Protein AF-0000000070511948 (afdb_homodimer)

pLDDT: mean 89.46, std 12.2, range [49.59, 98.81]

Radius of gyration: 20.84 Å; Cα contacts (8 Å, |Δi|>4): 475; chains: 2; bounding box: 48×61×40 Å

Organism: Lasius niger (NCBI:txid67767)

Sequence (318 aa):
MVSLQTIASIVIKVLKLVLNLIILILYRTGYGGEFLGVGGTWNLNEDKNPDAEIVASGVFVGFFIYTSVVLISYCFGNTEHKKTLVEIIMNFVGTFMFIAVGGTALHYWHGYQPEQKFIYDAPERQIGLAVGSLCVLEGAAYLVDLILSFLHYAKDEFNMVSLQTIASIVIKVLKLVLNLIILILYRTGYGGEFLGVGGTWNLNEDKNPDAEIVASGVFVGFFIYTSVVLISYCFGNTEHKKTLVEIIMNFVGTFMFIAVGGTALHYWHGYQPEQKFIYDAPERQIGLAVGSLCVLEGAAYLVDLILSFLHYAKDEFN

Structure (mmCIF, N/CA/C/O backbone):
data_AF-0000000070511948-model_v1
#
loop_
_entity.id
_entity.type
_entity.pdbx_description
1 polymer 'Ryanodine receptor-like protein'
#
loop_
_atom_site.group_PDB
_atom_site.id
_atom_site.type_symbol
_atom_site.label_atom_id
_atom_site.label_alt_id
_atom_site.label_comp_id
_atom_site.label_asym_id
_atom_site.label_entity_id
_atom_site.label_seq_id
_atom_site.pdbx_PDB_ins_code
_atom_site.Cartn_x
_atom_site.Cartn_y
_atom_site.Cartn_z
_atom_site.occupancy
_atom_site.B_iso_or_equiv
_atom_site.auth_seq_id
_atom_site.auth_comp_id
_atom_site.auth_asym_id
_atom_site.auth_atom_id
_atom_site.pdbx_PDB_model_num
ATOM 1 N N . MET A 1 1 ? 14.562 -29.828 -2.492 1 52.56 1 MET A N 1
ATOM 2 C CA . MET A 1 1 ? 15.555 -28.859 -2.027 1 52.56 1 MET A CA 1
ATOM 3 C C . MET A 1 1 ? 15.195 -27.453 -2.471 1 52.56 1 MET A C 1
ATOM 5 O O . MET A 1 1 ? 14.625 -27.25 -3.547 1 52.56 1 MET A O 1
ATOM 9 N N . VAL A 1 2 ? 15.078 -26.469 -1.436 1 73.56 2 VAL A N 1
ATOM 10 C CA . VAL A 1 2 ? 14.797 -25.078 -1.792 1 73.56 2 VAL A CA 1
ATOM 11 C C . VAL A 1 2 ? 15.891 -24.562 -2.727 1 73.56 2 VAL A C 1
ATOM 13 O O . VAL A 1 2 ? 17.078 -24.703 -2.451 1 73.56 2 VAL A O 1
ATOM 16 N N . SER A 1 3 ? 15.531 -24.203 -3.953 1 83.62 3 SER A N 1
ATOM 17 C CA . SER A 1 3 ? 16.453 -23.719 -4.969 1 83.62 3 SER A CA 1
ATOM 18 C C . SER A 1 3 ? 17.172 -22.469 -4.504 1 83.62 3 SER A C 1
ATOM 20 O O . SER A 1 3 ? 16.703 -21.766 -3.6 1 83.62 3 SER A O 1
ATOM 22 N N . LEU A 1 4 ? 18.438 -22.328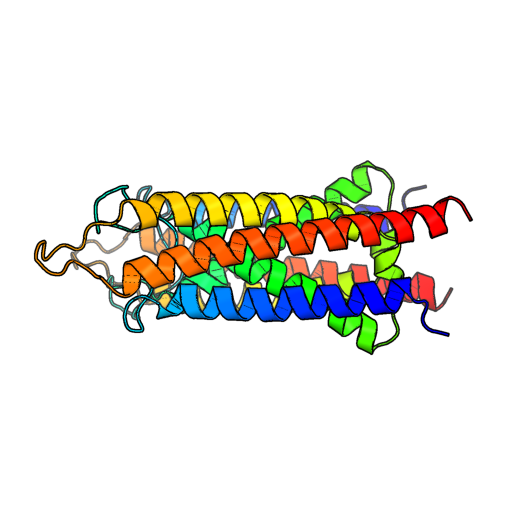 -4.941 1 86.62 4 LEU A N 1
ATOM 23 C CA . LEU A 1 4 ? 19.203 -21.125 -4.664 1 86.62 4 LEU A CA 1
ATOM 24 C C . LEU A 1 4 ? 18.406 -19.875 -5.004 1 86.62 4 LEU A C 1
ATOM 26 O O . LEU A 1 4 ? 18.484 -18.859 -4.297 1 86.62 4 LEU A O 1
ATOM 30 N N . GLN A 1 5 ? 17.688 -19.922 -6.047 1 86.81 5 GLN A N 1
ATOM 31 C CA . GLN A 1 5 ? 16.875 -18.781 -6.465 1 86.81 5 GLN A CA 1
ATOM 32 C C . GLN A 1 5 ? 15.797 -18.469 -5.434 1 86.81 5 GLN A C 1
ATOM 34 O O . GLN A 1 5 ? 15.5 -17.297 -5.172 1 86.81 5 GLN A O 1
ATOM 39 N N . THR A 1 6 ? 15.258 -19.516 -4.883 1 89.94 6 THR A N 1
ATOM 40 C CA . THR A 1 6 ? 14.242 -19.328 -3.857 1 89.94 6 THR A CA 1
ATOM 41 C C . THR A 1 6 ? 14.852 -18.719 -2.598 1 89.94 6 THR A C 1
ATOM 43 O O . THR A 1 6 ? 14.258 -17.812 -1.991 1 89.94 6 THR A O 1
ATOM 46 N N . ILE A 1 7 ? 15.977 -19.172 -2.213 1 92.38 7 ILE A N 1
ATOM 47 C CA . ILE A 1 7 ? 16.672 -18.609 -1.054 1 92.38 7 ILE A CA 1
ATOM 48 C C . ILE A 1 7 ? 17 -17.141 -1.303 1 92.38 7 ILE A C 1
ATOM 50 O O . ILE A 1 7 ? 16.781 -16.297 -0.432 1 92.38 7 ILE A O 1
ATOM 54 N N . ALA A 1 8 ? 17.547 -16.844 -2.467 1 94.06 8 ALA A N 1
ATOM 55 C CA . ALA A 1 8 ? 17.875 -15.477 -2.832 1 94.06 8 ALA A CA 1
ATOM 56 C C . ALA A 1 8 ? 16.641 -14.578 -2.773 1 94.06 8 ALA A C 1
ATOM 58 O O . ALA A 1 8 ? 16.719 -13.438 -2.32 1 94.06 8 ALA A O 1
ATOM 59 N N . SER A 1 9 ? 15.547 -15.086 -3.184 1 94.81 9 SER A N 1
ATOM 60 C CA . SER A 1 9 ? 14.297 -14.336 -3.162 1 94.81 9 SER A CA 1
ATOM 61 C C . SER A 1 9 ? 13.852 -14.039 -1.732 1 94.81 9 SER A C 1
ATOM 63 O O . SER A 1 9 ? 13.414 -12.93 -1.431 1 94.81 9 SER A O 1
ATOM 65 N N . ILE A 1 10 ? 13.969 -15 -0.912 1 95.62 10 ILE A N 1
ATOM 66 C CA . ILE A 1 10 ? 13.57 -14.805 0.48 1 95.62 10 ILE A CA 1
ATOM 67 C C . ILE A 1 10 ? 14.484 -13.781 1.141 1 95.62 10 ILE A C 1
ATOM 69 O O . ILE A 1 10 ? 14.016 -12.875 1.838 1 95.62 10 ILE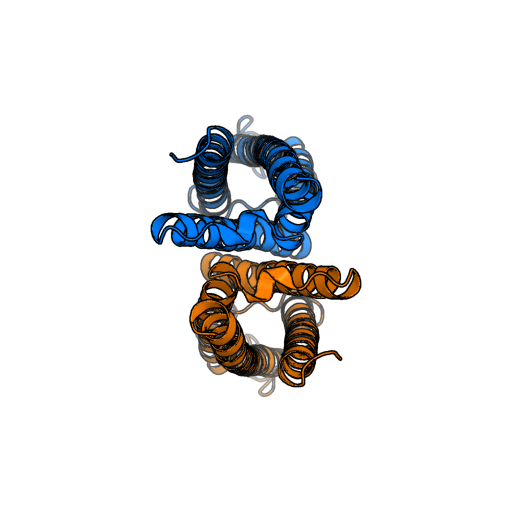 A O 1
ATOM 73 N N . VAL A 1 11 ? 15.766 -13.898 0.911 1 96.88 11 VAL A N 1
ATOM 74 C CA . VAL A 1 11 ? 16.75 -13.008 1.524 1 96.88 11 VAL A CA 1
ATOM 75 C C . VAL A 1 11 ? 16.484 -11.57 1.083 1 96.88 11 VAL A C 1
ATOM 77 O O . VAL A 1 11 ? 16.453 -10.656 1.91 1 96.88 11 VAL A O 1
ATOM 80 N N . ILE A 1 12 ? 16.266 -11.359 -0.171 1 97.81 12 ILE A N 1
ATOM 81 C CA . ILE A 1 12 ? 16.062 -10.008 -0.676 1 97.81 12 ILE A CA 1
ATOM 82 C C . ILE A 1 12 ? 14.75 -9.453 -0.139 1 97.81 12 ILE A C 1
ATOM 84 O O . ILE A 1 12 ? 14.641 -8.25 0.131 1 97.81 12 ILE A O 1
ATOM 88 N N . LYS A 1 13 ? 13.773 -10.242 0.017 1 98.19 13 LYS A N 1
ATOM 89 C CA . LYS A 1 13 ? 12.484 -9.789 0.541 1 98.19 13 LYS A CA 1
ATOM 90 C C . LYS A 1 13 ? 12.594 -9.43 2.02 1 98.19 13 LYS A C 1
ATOM 92 O O . LYS A 1 13 ? 11.969 -8.461 2.477 1 98.19 13 LYS A O 1
ATOM 97 N N . VAL A 1 14 ? 13.359 -10.195 2.742 1 98 14 VAL A N 1
ATOM 98 C CA . VAL A 1 14 ? 13.609 -9.852 4.137 1 98 14 VAL A CA 1
ATOM 99 C C . VAL A 1 14 ? 14.359 -8.523 4.211 1 98 14 VAL A C 1
ATOM 101 O O . VAL A 1 14 ? 14.023 -7.656 5.023 1 98 14 VAL A O 1
ATOM 104 N N . LEU A 1 15 ? 15.344 -8.367 3.396 1 98.44 15 LEU A N 1
ATOM 105 C CA . LEU A 1 15 ? 16.094 -7.117 3.336 1 98.44 15 LEU A CA 1
ATOM 106 C C . LEU A 1 15 ? 15.164 -5.949 3.016 1 98.44 15 LEU A C 1
ATOM 108 O O . LEU A 1 15 ? 15.227 -4.906 3.668 1 98.44 15 LEU A O 1
ATOM 112 N N . LYS A 1 16 ? 14.328 -6.117 2.01 1 98.75 16 LYS A N 1
ATOM 113 C CA . LYS A 1 16 ? 13.359 -5.09 1.637 1 98.75 16 LYS A CA 1
ATOM 114 C C . LYS A 1 16 ? 12.461 -4.723 2.818 1 98.75 16 LYS A C 1
ATOM 116 O O . LYS A 1 16 ? 12.18 -3.543 3.045 1 98.75 16 LYS A O 1
ATOM 121 N N . LEU A 1 17 ? 12.062 -5.73 3.523 1 98.69 17 LEU A N 1
ATOM 122 C CA . LEU A 1 17 ? 11.156 -5.492 4.645 1 98.69 17 LEU A CA 1
ATOM 123 C C . LEU A 1 17 ? 11.867 -4.723 5.754 1 98.69 17 LEU A C 1
ATOM 125 O O . LEU A 1 17 ? 11.297 -3.779 6.316 1 98.69 17 LEU A O 1
ATOM 129 N N . VAL A 1 18 ? 13.047 -5.102 6.102 1 98.31 18 VAL A N 1
ATOM 130 C CA . VAL A 1 18 ? 13.82 -4.453 7.16 1 98.31 18 VAL A CA 1
ATOM 131 C C . VAL A 1 18 ? 14.125 -3.012 6.77 1 98.31 18 VAL A C 1
ATOM 133 O O . VAL A 1 18 ? 13.93 -2.09 7.566 1 98.31 18 VAL A O 1
ATOM 136 N N . LEU A 1 19 ? 14.594 -2.838 5.582 1 98.56 19 LEU A N 1
ATOM 137 C CA . LEU A 1 19 ? 14.883 -1.496 5.09 1 98.56 19 LEU A CA 1
ATOM 138 C C . LEU A 1 19 ? 13.633 -0.623 5.125 1 98.56 19 LEU A C 1
ATOM 140 O O . LEU A 1 19 ? 13.688 0.522 5.578 1 98.56 19 LEU A O 1
ATOM 144 N N . ASN A 1 20 ? 12.539 -1.17 4.656 1 98.75 20 ASN A N 1
ATOM 145 C CA . ASN A 1 20 ? 11.281 -0.425 4.641 1 98.75 20 ASN A CA 1
ATOM 146 C C . ASN A 1 20 ? 10.82 -0.076 6.051 1 98.75 20 ASN A C 1
ATOM 148 O O . ASN A 1 20 ? 10.281 1.01 6.281 1 98.75 20 ASN A O 1
ATOM 152 N N . LEU A 1 21 ? 11.047 -0.961 6.969 1 98.38 21 LEU A N 1
ATOM 153 C CA . LEU A 1 21 ? 10.695 -0.677 8.352 1 98.38 21 LEU A CA 1
ATOM 154 C C . LEU A 1 21 ? 11.5 0.498 8.891 1 98.38 21 LEU A C 1
ATOM 156 O O . LEU A 1 21 ? 10.961 1.383 9.555 1 98.38 21 LEU A O 1
ATOM 160 N N . ILE A 1 22 ? 12.742 0.487 8.625 1 98.38 22 ILE A N 1
ATOM 161 C CA . ILE A 1 22 ? 13.617 1.578 9.047 1 98.38 22 ILE A CA 1
ATOM 162 C C . ILE A 1 22 ? 13.133 2.891 8.43 1 98.38 22 ILE A C 1
ATOM 164 O O . ILE A 1 22 ? 13.031 3.906 9.125 1 98.38 22 ILE A O 1
ATOM 168 N N . ILE A 1 23 ? 12.836 2.883 7.152 1 98.56 23 ILE A N 1
ATOM 169 C CA . ILE A 1 23 ? 12.352 4.062 6.445 1 98.56 23 ILE A CA 1
ATOM 170 C C . ILE A 1 23 ? 11.07 4.57 7.109 1 98.56 23 ILE A C 1
ATOM 172 O O . ILE A 1 23 ? 10.922 5.77 7.348 1 98.56 23 ILE A O 1
ATOM 176 N N . LEU A 1 24 ? 10.188 3.619 7.426 1 98.12 24 LEU A N 1
ATOM 177 C CA . LEU A 1 24 ? 8.906 3.98 8.023 1 98.12 24 LEU A CA 1
ATOM 178 C C . LEU A 1 24 ? 9.109 4.645 9.383 1 98.12 24 LEU A C 1
ATOM 180 O O . LEU A 1 24 ? 8.445 5.633 9.695 1 98.12 24 LEU A O 1
ATOM 184 N N . ILE A 1 25 ? 9.992 4.137 10.148 1 97.12 25 ILE A N 1
ATOM 185 C CA . ILE A 1 25 ? 10.258 4.68 11.477 1 97.12 25 ILE A CA 1
ATOM 186 C C . ILE A 1 25 ? 10.836 6.086 11.359 1 97.12 25 ILE A C 1
ATOM 188 O O . ILE A 1 25 ? 10.383 7.012 12.039 1 97.12 25 ILE A O 1
ATOM 192 N N . LEU A 1 26 ? 11.805 6.27 10.516 1 96.75 26 LEU A N 1
ATOM 193 C CA . LEU A 1 26 ? 12.406 7.582 10.32 1 96.75 26 LEU A CA 1
ATOM 194 C C . LEU A 1 26 ? 11.398 8.562 9.734 1 96.75 26 LEU A C 1
ATOM 196 O O . LEU A 1 26 ? 11.367 9.734 10.125 1 96.75 26 LEU A O 1
ATOM 200 N N . TYR A 1 27 ? 10.641 8.055 8.812 1 96.44 27 TYR A N 1
ATOM 201 C CA . TYR A 1 27 ? 9.594 8.844 8.164 1 96.44 27 TYR A CA 1
ATOM 202 C C . TYR A 1 27 ? 8.594 9.367 9.195 1 96.44 27 TYR A C 1
ATOM 204 O O . TYR A 1 27 ? 8.172 10.523 9.117 1 96.44 27 TYR A O 1
ATOM 212 N N . ARG A 1 28 ? 8.258 8.602 10.188 1 95.12 28 ARG A N 1
ATOM 213 C CA . ARG A 1 28 ? 7.234 8.969 11.164 1 95.12 28 ARG A CA 1
ATOM 214 C C . ARG A 1 28 ? 7.836 9.789 12.305 1 95.12 28 ARG A C 1
ATOM 216 O O . ARG A 1 28 ? 7.191 10.695 12.828 1 95.12 28 ARG A O 1
ATOM 223 N N . THR A 1 29 ? 9.062 9.578 12.695 1 92.38 29 THR A N 1
ATOM 224 C CA . THR A 1 29 ? 9.555 10.133 13.953 1 92.38 29 THR A CA 1
ATOM 225 C C . THR A 1 29 ? 10.82 10.953 13.727 1 92.38 29 THR A C 1
ATOM 227 O O . THR A 1 29 ? 11.422 11.445 14.688 1 92.38 29 THR A O 1
ATOM 230 N N . GLY A 1 30 ? 11.195 11.18 12.578 1 90.94 30 GLY A N 1
ATOM 231 C CA . GLY A 1 30 ? 12.508 11.734 12.297 1 90.94 30 GLY A CA 1
ATOM 232 C C . GLY A 1 30 ? 12.609 13.211 12.633 1 90.94 30 GLY A C 1
ATOM 233 O O . GLY A 1 30 ? 13.703 13.766 12.688 1 90.94 30 GLY A O 1
ATOM 234 N N . TYR A 1 31 ? 11.453 13.82 12.766 1 88.31 31 TYR A N 1
ATOM 235 C CA . TYR A 1 31 ? 11.469 15.219 13.18 1 88.31 31 TYR A CA 1
ATOM 236 C C . TYR A 1 31 ? 11.398 15.344 14.695 1 88.31 31 TYR A C 1
ATOM 238 O O . TYR A 1 31 ? 10.344 15.688 15.242 1 88.31 31 TYR A O 1
ATOM 246 N N . GLY A 1 32 ? 12.523 15.031 15.398 1 84.69 32 GLY A N 1
ATOM 247 C CA . GLY A 1 32 ? 12.57 15.125 16.859 1 84.69 32 GLY A CA 1
ATOM 248 C C . GLY A 1 32 ? 11.461 14.336 17.531 1 84.69 32 GLY A C 1
ATOM 249 O O . GLY A 1 32 ? 10.875 14.805 18.516 1 84.69 32 GLY A O 1
ATOM 250 N N . GLY A 1 33 ? 11.055 13.195 16.875 1 86.5 33 GLY A N 1
ATOM 251 C CA . GLY A 1 33 ? 9.984 12.375 17.422 1 86.5 33 GLY A CA 1
ATOM 252 C C . GLY A 1 33 ? 8.641 12.641 16.781 1 86.5 33 GLY A C 1
ATOM 253 O O . GLY A 1 33 ? 7.68 11.898 17.016 1 86.5 33 GLY A O 1
ATOM 254 N N . GLU A 1 34 ? 8.656 13.75 16.078 1 87.75 34 GLU A N 1
ATOM 255 C CA . GLU A 1 34 ? 7.422 14.102 15.383 1 87.75 34 GLU A CA 1
ATOM 256 C C . GLU A 1 34 ? 7.473 13.656 13.922 1 87.75 34 GLU A C 1
ATOM 258 O O . GLU A 1 34 ? 8.461 13.055 13.484 1 87.75 34 GLU A O 1
ATOM 263 N N . PHE A 1 35 ? 6.449 13.977 13.219 1 89.75 35 PHE A N 1
ATOM 264 C CA . PHE A 1 35 ? 6.312 13.555 11.828 1 89.75 35 PHE A CA 1
ATOM 265 C C . PHE A 1 35 ? 7.305 14.297 10.938 1 89.75 35 PHE A C 1
ATOM 267 O O . PHE A 1 35 ? 7.285 15.523 10.875 1 89.75 35 PHE A O 1
ATOM 274 N N . LEU A 1 36 ? 8.18 13.578 10.258 1 91.56 36 LEU A N 1
ATOM 275 C CA . LEU A 1 36 ? 9.188 14.148 9.375 1 91.56 36 LEU A CA 1
ATOM 276 C C . LEU A 1 36 ? 8.594 14.461 8.008 1 91.56 36 LEU A C 1
ATOM 278 O O . LEU A 1 36 ? 8.617 15.609 7.559 1 91.56 36 LEU A O 1
ATOM 282 N N . GLY A 1 37 ? 8.055 13.477 7.328 1 92.25 37 GLY A N 1
ATOM 283 C CA . GLY A 1 37 ? 7.488 13.633 5.996 1 92.25 37 GLY A CA 1
ATOM 284 C C . GLY A 1 37 ? 8.539 13.633 4.898 1 92.25 37 GLY A C 1
ATOM 285 O O . GLY A 1 37 ? 9.734 13.578 5.18 1 92.25 37 GLY A O 1
ATOM 286 N N . VAL A 1 38 ? 8.117 13.594 3.664 1 91.62 38 VAL A N 1
ATOM 287 C CA . VAL A 1 38 ? 9.055 13.508 2.545 1 91.62 38 VAL A CA 1
ATOM 288 C C . VAL A 1 38 ? 8.945 14.766 1.686 1 91.62 38 VAL A C 1
ATOM 290 O O . VAL A 1 38 ? 9.758 14.977 0.778 1 91.62 38 VAL A O 1
ATOM 293 N N . GLY A 1 39 ? 7.977 15.484 1.949 1 81.19 39 GLY A N 1
ATOM 294 C CA . GLY A 1 39 ? 7.809 16.578 1.014 1 81.19 39 GLY A CA 1
ATOM 295 C C . GLY A 1 39 ? 7.219 17.828 1.656 1 81.19 39 GLY A C 1
ATOM 296 O O . GLY A 1 39 ? 6.754 17.781 2.795 1 81.19 39 GLY A O 1
ATOM 297 N N . GLY A 1 40 ? 7.328 18.938 0.868 1 76.56 40 GLY A N 1
ATOM 298 C CA . GLY A 1 40 ? 6.848 20.266 1.22 1 76.56 40 GLY A CA 1
ATOM 299 C C . GLY A 1 40 ? 7.355 21.344 0.288 1 76.56 40 GLY A C 1
ATOM 300 O O . GLY A 1 40 ? 7.711 21.062 -0.858 1 76.56 40 GLY A O 1
ATOM 301 N N . THR A 1 41 ? 7.035 22.547 0.677 1 69.25 41 THR A N 1
ATOM 302 C CA . THR A 1 41 ? 7.57 23.641 -0.117 1 69.25 41 THR A CA 1
ATOM 303 C C . THR A 1 41 ? 9.094 23.703 -0.009 1 69.25 41 THR A C 1
ATOM 305 O O . THR A 1 41 ? 9.633 23.828 1.089 1 69.25 41 THR A O 1
ATOM 308 N N . TRP A 1 42 ? 9.656 23.516 -1.183 1 69.38 42 TRP A N 1
ATOM 309 C CA . TRP A 1 42 ? 11.109 23.516 -1.285 1 69.38 42 TRP A CA 1
ATOM 310 C C . TRP A 1 42 ? 11.695 24.781 -0.662 1 69.38 42 TRP A C 1
ATOM 312 O O . TRP A 1 42 ? 11.203 25.875 -0.898 1 69.38 42 TRP A O 1
ATOM 322 N N . ASN A 1 43 ? 12.75 24.625 0.191 1 64.88 43 ASN A N 1
ATOM 323 C CA . ASN A 1 43 ? 13.523 25.688 0.802 1 64.88 43 ASN A CA 1
ATOM 324 C C . ASN A 1 43 ? 12.75 26.391 1.915 1 64.88 43 ASN A C 1
ATOM 326 O O . ASN A 1 43 ? 13.07 27.516 2.299 1 64.88 43 ASN A O 1
ATOM 330 N N . LEU A 1 44 ? 11.555 25.875 2.191 1 60.53 44 LEU A N 1
ATOM 331 C CA . LEU A 1 44 ? 10.781 26.453 3.283 1 60.53 44 LEU A CA 1
ATOM 332 C C . LEU A 1 44 ? 10.266 25.359 4.223 1 60.53 44 LEU A C 1
ATOM 334 O O . LEU A 1 44 ? 9.938 24.266 3.781 1 60.53 44 LEU A O 1
ATOM 338 N N . ASN A 1 45 ? 10.648 25.406 5.5 1 57.72 45 ASN A N 1
ATOM 339 C CA . ASN A 1 45 ? 10.07 24.516 6.504 1 57.72 45 ASN A CA 1
ATOM 340 C C . ASN A 1 45 ? 8.578 24.781 6.695 1 57.72 45 ASN A C 1
ATOM 342 O O . ASN A 1 45 ? 8.164 25.281 7.738 1 57.72 45 ASN A O 1
ATOM 346 N N . GLU A 1 46 ? 7.914 24.953 5.504 1 63.09 46 GLU A N 1
ATOM 347 C CA . GLU A 1 46 ? 6.488 25.234 5.648 1 63.09 46 GLU A CA 1
ATOM 348 C C . GLU A 1 46 ? 5.676 23.938 5.691 1 63.09 46 GLU A C 1
ATOM 350 O O . GLU A 1 46 ? 6.223 22.859 5.957 1 63.09 46 GLU A O 1
ATOM 355 N N . ASP A 1 47 ? 4.406 23.859 5.152 1 69 47 ASP A N 1
ATOM 356 C CA . ASP A 1 47 ? 3.357 22.859 5.238 1 69 47 ASP A CA 1
ATOM 357 C C . ASP A 1 47 ? 3.678 21.656 4.355 1 69 47 ASP A C 1
ATOM 359 O O . ASP A 1 47 ? 4.141 21.812 3.223 1 69 47 ASP A O 1
ATOM 363 N N . LYS A 1 48 ? 3.818 20.562 5.004 1 80.5 48 LYS A N 1
ATOM 364 C CA . LYS A 1 48 ? 3.977 19.297 4.27 1 80.5 48 LYS A CA 1
ATOM 365 C C . LYS A 1 48 ? 2.92 19.172 3.176 1 80.5 48 LYS A C 1
ATOM 367 O O . LYS A 1 48 ? 1.761 19.531 3.379 1 80.5 48 LYS A O 1
ATOM 372 N N . ASN A 1 49 ? 3.418 18.812 1.983 1 87.44 49 ASN A N 1
ATOM 373 C CA . ASN A 1 49 ? 2.527 18.578 0.85 1 87.44 49 ASN A CA 1
ATOM 374 C C . ASN A 1 49 ? 1.725 17.297 1.02 1 87.44 49 ASN A C 1
ATOM 376 O O . ASN A 1 49 ? 2.291 16.203 1.021 1 87.44 49 ASN A O 1
ATOM 380 N N . PRO A 1 50 ? 0.451 17.359 1.108 1 88.69 50 PRO A N 1
ATOM 381 C CA . PRO A 1 50 ? -0.369 16.172 1.339 1 88.69 50 PRO A CA 1
ATOM 382 C C . PRO A 1 50 ? -0.233 15.141 0.224 1 88.69 50 PRO A C 1
ATOM 384 O O . PRO A 1 50 ? -0.285 13.938 0.484 1 88.69 50 PRO A O 1
ATOM 387 N N . ASP A 1 51 ? -0.076 15.57 -1.017 1 91.38 51 ASP A N 1
ATOM 388 C CA . ASP A 1 51 ? 0.048 14.633 -2.133 1 91.38 51 ASP A CA 1
ATOM 389 C C . ASP A 1 51 ? 1.306 13.781 -1.997 1 91.38 51 ASP A C 1
ATOM 391 O O . ASP A 1 51 ? 1.256 12.562 -2.172 1 91.38 51 ASP A O 1
ATOM 395 N N . ALA A 1 52 ? 2.371 14.469 -1.726 1 92.38 52 ALA A N 1
ATOM 396 C CA . ALA A 1 52 ? 3.633 13.758 -1.555 1 92.38 52 ALA A CA 1
ATOM 397 C C . ALA A 1 52 ? 3.557 12.781 -0.385 1 92.38 52 ALA A C 1
ATOM 399 O O . ALA A 1 52 ? 4.074 11.664 -0.465 1 92.38 52 ALA A O 1
ATOM 400 N N . GLU A 1 53 ? 2.92 13.148 0.617 1 94.25 53 GLU A N 1
ATOM 401 C CA . GLU A 1 53 ? 2.834 12.312 1.812 1 94.25 53 GLU A CA 1
ATOM 402 C C . GLU A 1 53 ? 1.9 11.125 1.592 1 94.25 53 GLU A C 1
ATOM 404 O O . GLU A 1 53 ? 2.156 10.023 2.088 1 94.25 53 GLU A O 1
ATOM 409 N N . ILE A 1 54 ? 0.809 11.305 0.901 1 95.06 54 ILE A N 1
ATOM 410 C CA . ILE A 1 54 ? -0.124 10.227 0.592 1 95.06 54 ILE A CA 1
ATOM 411 C C . ILE A 1 54 ? 0.58 9.164 -0.243 1 95.06 54 ILE A C 1
ATOM 413 O O . ILE A 1 54 ? 0.47 7.965 0.045 1 95.06 54 ILE A O 1
ATOM 417 N N . VAL A 1 55 ? 1.334 9.617 -1.174 1 95.5 55 VAL A N 1
ATOM 418 C CA . VAL A 1 55 ? 2.047 8.688 -2.041 1 95.5 55 VAL A CA 1
ATOM 419 C C . VAL A 1 55 ? 3.146 7.984 -1.249 1 95.5 55 VAL A C 1
ATOM 421 O O . VAL A 1 55 ? 3.281 6.758 -1.315 1 95.5 55 VAL A O 1
ATOM 424 N N . ALA A 1 56 ? 3.91 8.758 -0.493 1 97.25 56 ALA A N 1
ATOM 425 C CA . ALA A 1 56 ? 5.004 8.18 0.279 1 97.25 56 ALA A CA 1
ATOM 426 C C . ALA A 1 56 ? 4.488 7.145 1.272 1 97.25 56 ALA A C 1
ATOM 428 O O . ALA A 1 56 ? 4.992 6.02 1.328 1 97.25 56 ALA A O 1
ATOM 429 N N . SER A 1 57 ? 3.514 7.496 2.014 1 96.5 57 SER A N 1
ATOM 430 C CA . SER A 1 57 ? 2.922 6.559 2.961 1 96.5 57 SER A CA 1
ATOM 431 C C . SER A 1 57 ? 2.344 5.34 2.248 1 96.5 57 SER A C 1
ATOM 433 O O . SER A 1 57 ? 2.451 4.215 2.74 1 96.5 57 SER A O 1
ATOM 435 N N . GLY A 1 58 ? 1.723 5.621 1.15 1 97.06 58 GLY A N 1
ATOM 436 C CA . GLY A 1 58 ? 1.185 4.535 0.347 1 97.06 58 GLY A CA 1
ATOM 437 C C . GLY A 1 58 ? 2.236 3.529 -0.081 1 97.06 58 GLY A C 1
ATOM 438 O O . GLY A 1 58 ? 2.02 2.32 0.01 1 97.06 58 GLY A O 1
ATOM 439 N N . VAL A 1 59 ? 3.297 4.059 -0.53 1 97.94 59 VAL A N 1
ATOM 440 C CA . VAL A 1 59 ? 4.383 3.203 -1 1 97.94 59 VAL A CA 1
ATOM 441 C C . VAL A 1 59 ? 4.996 2.455 0.18 1 97.94 59 VAL A C 1
ATOM 443 O O . VAL A 1 59 ? 5.141 1.23 0.14 1 97.94 59 VAL A O 1
ATOM 446 N N . PHE A 1 60 ? 5.281 3.15 1.256 1 98.56 60 PHE A N 1
ATOM 447 C CA . PHE A 1 60 ? 5.957 2.537 2.391 1 98.56 60 PHE A CA 1
ATOM 448 C C . PHE A 1 60 ? 5.078 1.474 3.037 1 98.56 60 PHE A C 1
ATOM 450 O O . PHE A 1 60 ? 5.496 0.324 3.189 1 98.56 60 PHE A O 1
ATOM 457 N N . VAL A 1 61 ? 3.898 1.818 3.338 1 98 61 VAL A N 1
ATOM 458 C CA . VAL A 1 61 ? 3.014 0.915 4.066 1 98 61 VAL A CA 1
ATOM 459 C C . VAL A 1 61 ? 2.494 -0.171 3.127 1 98 61 VAL A C 1
ATOM 461 O O . VAL A 1 61 ? 2.479 -1.352 3.482 1 98 61 VAL A O 1
ATOM 464 N N . GLY A 1 62 ? 2.08 0.261 1.964 1 98.06 62 GLY A N 1
ATOM 465 C CA . GLY A 1 62 ? 1.547 -0.692 1.003 1 98.06 62 GLY A CA 1
ATOM 466 C C . GLY A 1 62 ? 2.523 -1.799 0.656 1 98.06 62 GLY A C 1
ATOM 467 O O . GLY A 1 62 ? 2.18 -2.98 0.724 1 98.06 62 GLY A O 1
ATOM 468 N N . PHE A 1 63 ? 3.686 -1.462 0.322 1 98.56 63 PHE A N 1
ATOM 469 C CA . PHE A 1 63 ? 4.66 -2.465 -0.088 1 98.56 63 PHE A CA 1
ATOM 470 C C . PHE A 1 63 ? 5.188 -3.232 1.118 1 98.56 63 PHE A C 1
ATOM 472 O O . PHE A 1 63 ? 5.652 -4.367 0.985 1 98.56 63 PHE A O 1
ATOM 479 N N . PHE A 1 64 ? 5.168 -2.619 2.316 1 98.62 64 PHE A N 1
ATOM 480 C CA . PHE A 1 64 ? 5.48 -3.373 3.525 1 98.62 64 PHE A CA 1
ATOM 481 C C . PHE A 1 64 ? 4.48 -4.508 3.729 1 98.62 64 PHE A C 1
ATOM 483 O O . PHE A 1 64 ? 4.871 -5.637 4.023 1 98.62 64 PHE A O 1
ATOM 490 N N . ILE A 1 65 ? 3.23 -4.184 3.543 1 98.31 65 ILE A N 1
ATOM 491 C CA . ILE A 1 65 ? 2.182 -5.184 3.699 1 98.31 65 ILE A CA 1
ATOM 492 C C . ILE A 1 65 ? 2.359 -6.285 2.656 1 98.31 65 ILE A C 1
ATOM 494 O O . ILE A 1 65 ? 2.393 -7.473 2.996 1 98.31 65 ILE A O 1
ATOM 498 N N . TYR A 1 66 ? 2.494 -5.938 1.42 1 98.38 66 TYR A N 1
ATOM 499 C CA . TYR A 1 66 ? 2.594 -6.926 0.351 1 98.38 66 TYR A CA 1
ATOM 500 C C . TYR A 1 66 ? 3.781 -7.852 0.574 1 98.38 66 TYR A C 1
ATOM 502 O O . TYR A 1 66 ? 3.648 -9.078 0.48 1 98.38 66 TYR A O 1
ATOM 510 N N . THR A 1 67 ? 4.961 -7.254 0.844 1 98.25 67 THR A N 1
ATOM 511 C CA . THR A 1 67 ? 6.16 -8.062 1.046 1 98.25 67 THR A CA 1
ATOM 512 C C . THR A 1 67 ? 5.996 -8.977 2.256 1 98.25 67 THR A C 1
ATOM 514 O O . THR A 1 67 ? 6.426 -10.133 2.229 1 98.25 67 THR A O 1
ATOM 517 N N . SER A 1 68 ? 5.418 -8.492 3.322 1 98.25 68 SER A N 1
ATOM 518 C CA . SER A 1 68 ? 5.152 -9.32 4.492 1 98.25 68 SER A CA 1
ATOM 519 C C . SER A 1 68 ? 4.258 -10.5 4.141 1 98.25 68 SER A C 1
ATOM 521 O O . SER A 1 68 ? 4.5 -11.625 4.586 1 98.25 68 SER A O 1
ATOM 523 N N . VAL A 1 69 ? 3.211 -10.234 3.357 1 97.81 69 VAL A N 1
ATOM 524 C CA . VAL A 1 69 ? 2.268 -11.281 2.971 1 97.81 69 VAL A CA 1
ATOM 525 C C . VAL A 1 69 ? 2.984 -12.344 2.137 1 97.81 69 VAL A C 1
ATOM 527 O O . VAL A 1 69 ? 2.777 -13.539 2.338 1 97.81 69 VAL A O 1
ATOM 530 N N . VAL A 1 70 ? 3.83 -11.93 1.2 1 97.06 70 VAL A N 1
ATOM 531 C CA . VAL A 1 70 ? 4.586 -12.867 0.377 1 97.06 70 VAL A CA 1
ATOM 532 C C . VAL A 1 70 ? 5.488 -13.719 1.265 1 97.06 70 VAL A C 1
ATOM 534 O O . VAL A 1 70 ? 5.566 -14.938 1.089 1 97.06 70 VAL A O 1
ATOM 537 N N . LEU A 1 71 ? 6.109 -13.117 2.242 1 96.62 71 LEU A N 1
ATOM 538 C CA . LEU A 1 71 ? 6.996 -13.852 3.139 1 96.62 71 LEU A CA 1
ATOM 539 C C . LEU A 1 71 ? 6.207 -14.828 4.008 1 96.62 71 LEU A C 1
ATOM 541 O O . LEU A 1 71 ? 6.672 -15.938 4.285 1 96.62 71 LEU A O 1
ATOM 545 N N . ILE A 1 72 ? 5.074 -14.391 4.43 1 96.12 72 ILE A N 1
ATOM 546 C CA . ILE A 1 72 ? 4.207 -15.281 5.199 1 96.12 72 ILE A CA 1
ATOM 547 C C . ILE A 1 72 ? 3.828 -16.484 4.348 1 96.12 72 ILE A C 1
ATOM 549 O O . ILE A 1 72 ? 3.785 -17.625 4.844 1 96.12 72 ILE A O 1
ATOM 553 N N . SER A 1 73 ? 3.531 -16.25 3.1 1 94.56 73 SER A N 1
ATOM 554 C CA . SER A 1 73 ? 3.211 -17.344 2.199 1 94.56 73 SER A CA 1
ATOM 555 C C . SER A 1 73 ? 4.359 -18.344 2.111 1 94.56 73 SER A C 1
ATOM 557 O O . SER A 1 73 ? 4.137 -19.562 2.094 1 94.56 73 SER A O 1
ATOM 559 N N . TYR A 1 74 ? 5.598 -17.891 2.094 1 92.06 74 TYR A N 1
ATOM 560 C CA . TYR A 1 74 ? 6.766 -18.766 2.102 1 92.06 74 TYR A CA 1
ATOM 561 C C . TYR A 1 74 ? 6.797 -19.625 3.359 1 92.06 74 TYR A C 1
ATOM 563 O O . TYR A 1 74 ? 7.18 -20.781 3.311 1 92.06 74 TYR A O 1
ATOM 571 N N . CYS A 1 75 ? 6.422 -19.047 4.418 1 90.88 75 CYS A N 1
ATOM 572 C CA . CYS A 1 75 ? 6.441 -19.766 5.688 1 90.88 75 CYS A CA 1
ATOM 573 C C . CYS A 1 75 ? 5.457 -20.922 5.676 1 90.88 75 CYS A C 1
ATOM 575 O O . CYS A 1 75 ? 5.645 -21.906 6.391 1 90.88 75 CYS A O 1
ATOM 577 N N . PHE A 1 76 ? 4.461 -20.844 4.906 1 90.88 76 PHE A N 1
ATOM 578 C CA . PHE A 1 76 ? 3.492 -21.938 4.781 1 90.88 76 PHE A CA 1
ATOM 579 C C . PHE A 1 76 ? 3.895 -22.891 3.67 1 90.88 76 PHE A C 1
ATOM 581 O O . PHE A 1 76 ? 3.137 -23.812 3.326 1 90.88 76 PHE A O 1
ATOM 588 N N . GLY A 1 77 ? 5.074 -22.641 3.076 1 85.75 77 GLY A N 1
ATOM 589 C CA . GLY A 1 77 ? 5.59 -23.531 2.041 1 85.75 77 GLY A CA 1
ATOM 590 C C . GLY A 1 77 ? 4.941 -23.297 0.688 1 85.75 77 GLY A C 1
ATOM 591 O O . GLY A 1 77 ? 5.031 -24.156 -0.201 1 85.75 77 GLY A O 1
ATOM 592 N N . ASN A 1 78 ? 4.199 -22.234 0.592 1 86.94 78 ASN A N 1
ATOM 593 C CA . ASN A 1 78 ? 3.557 -21.906 -0.676 1 86.94 78 ASN A CA 1
ATOM 594 C C . ASN A 1 78 ? 4.422 -20.969 -1.51 1 86.94 78 ASN A C 1
ATOM 596 O O . ASN A 1 78 ? 4.762 -19.875 -1.063 1 86.94 78 ASN A O 1
ATOM 600 N N . THR A 1 79 ? 4.785 -21.438 -2.727 1 84.81 79 THR A N 1
ATOM 601 C CA . THR A 1 79 ? 5.672 -20.625 -3.561 1 84.81 79 THR A CA 1
ATOM 602 C C . THR A 1 79 ? 5.023 -20.344 -4.914 1 84.81 79 THR A C 1
ATOM 604 O O . THR A 1 79 ? 5.711 -19.969 -5.867 1 84.81 79 THR A O 1
ATOM 607 N N . GLU A 1 80 ? 3.787 -20.484 -4.961 1 85.06 80 GLU A N 1
ATOM 608 C CA . GLU A 1 80 ? 3.111 -20.312 -6.246 1 85.06 80 GLU A CA 1
ATOM 609 C C . GLU A 1 80 ? 3.186 -18.875 -6.727 1 85.06 80 GLU A C 1
ATOM 611 O O . GLU A 1 80 ? 3.154 -18.609 -7.934 1 85.06 80 GLU A O 1
ATOM 616 N N . HIS A 1 81 ? 3.289 -18.031 -5.773 1 88.19 81 HIS A N 1
ATOM 617 C CA . HIS A 1 81 ? 3.311 -16.625 -6.125 1 88.19 81 HIS A CA 1
ATOM 618 C C . HIS A 1 81 ? 4.504 -16.297 -7.016 1 88.19 81 HIS A C 1
ATOM 620 O O . HIS A 1 81 ? 4.465 -15.328 -7.785 1 88.19 81 HIS A O 1
ATOM 626 N N . LYS A 1 82 ? 5.531 -17.047 -7.016 1 85.75 82 LYS A N 1
ATOM 627 C CA . LYS A 1 82 ? 6.746 -16.766 -7.777 1 85.75 82 LYS A CA 1
ATOM 628 C C . LYS A 1 82 ? 6.5 -16.922 -9.273 1 85.75 82 LYS A C 1
ATOM 630 O O . LYS A 1 82 ? 7.27 -16.406 -10.086 1 85.75 82 LYS A O 1
ATOM 635 N N . LYS A 1 83 ? 5.473 -17.547 -9.57 1 83.88 83 LYS A N 1
ATOM 636 C CA . LYS A 1 83 ? 5.191 -17.844 -10.977 1 83.88 83 LYS A CA 1
ATOM 637 C C . LYS A 1 83 ? 4.141 -16.891 -11.539 1 83.88 83 LYS A C 1
ATOM 639 O O . LYS A 1 83 ? 3.643 -17.094 -12.648 1 83.88 83 LYS A O 1
ATOM 644 N N . THR A 1 84 ? 3.918 -15.961 -10.766 1 90.81 84 THR A N 1
ATOM 645 C CA . THR A 1 84 ? 2.836 -15.078 -11.188 1 90.81 84 THR A CA 1
ATOM 646 C C . THR A 1 84 ? 3.395 -13.805 -11.82 1 90.81 84 THR A C 1
ATOM 648 O O . THR A 1 84 ? 4.457 -13.32 -11.422 1 90.81 84 THR A O 1
ATOM 651 N N . LEU A 1 85 ? 2.65 -13.281 -12.766 1 93.94 85 LEU A N 1
ATOM 652 C CA . LEU A 1 85 ? 2.961 -11.984 -13.352 1 93.94 85 LEU A CA 1
ATOM 653 C C . LEU A 1 85 ? 2.793 -10.867 -12.336 1 93.94 85 LEU A C 1
ATOM 655 O O . LEU A 1 85 ? 3.422 -9.812 -12.453 1 93.94 85 LEU A O 1
ATOM 659 N N . VAL A 1 86 ? 1.948 -11.023 -11.359 1 96.19 86 VAL A N 1
ATOM 660 C CA . VAL A 1 86 ? 1.676 -10.039 -10.32 1 96.19 86 VAL A CA 1
ATOM 661 C C . VAL A 1 86 ? 2.965 -9.703 -9.57 1 96.19 86 VAL A C 1
ATOM 663 O O . VAL A 1 86 ? 3.258 -8.531 -9.32 1 96.19 86 VAL A O 1
ATOM 666 N N . GLU A 1 87 ? 3.736 -10.695 -9.242 1 96.69 87 GLU A N 1
ATOM 667 C CA . GLU A 1 87 ? 4.992 -10.484 -8.531 1 96.69 87 GLU A CA 1
ATOM 668 C C . GLU A 1 87 ? 5.953 -9.625 -9.352 1 96.69 87 GLU A C 1
ATOM 670 O O . GLU A 1 87 ? 6.609 -8.734 -8.812 1 96.69 87 GLU A O 1
ATOM 675 N N . ILE A 1 88 ? 6.023 -9.82 -10.594 1 96.62 88 ILE A N 1
ATOM 676 C CA . ILE A 1 88 ? 6.902 -9.078 -11.484 1 96.62 88 ILE A CA 1
ATOM 677 C C . ILE A 1 88 ? 6.461 -7.617 -11.547 1 96.62 88 ILE A C 1
ATOM 679 O O . ILE A 1 88 ? 7.277 -6.707 -11.375 1 96.62 88 ILE A O 1
ATOM 683 N N . ILE A 1 89 ? 5.227 -7.41 -11.766 1 97.5 89 ILE A N 1
ATOM 684 C CA . ILE A 1 89 ? 4.719 -6.051 -11.914 1 97.5 89 ILE A CA 1
ATOM 685 C C . ILE A 1 89 ? 4.84 -5.309 -10.586 1 97.5 89 ILE A C 1
ATOM 687 O O . ILE A 1 89 ? 5.191 -4.129 -10.555 1 97.5 89 ILE A O 1
ATOM 691 N N . MET A 1 90 ? 4.52 -5.977 -9.492 1 98.12 90 MET A N 1
ATOM 692 C CA . MET A 1 90 ? 4.648 -5.348 -8.18 1 98.12 90 MET A CA 1
ATOM 693 C C . MET A 1 90 ? 6.086 -4.902 -7.926 1 98.12 90 MET A C 1
ATOM 695 O O . MET A 1 90 ? 6.316 -3.824 -7.375 1 98.12 90 MET A O 1
ATOM 699 N N . ASN A 1 91 ? 7.055 -5.691 -8.297 1 98.56 91 ASN A N 1
ATOM 700 C CA . ASN A 1 91 ? 8.453 -5.324 -8.109 1 98.56 91 ASN A CA 1
ATOM 701 C C . ASN A 1 91 ? 8.859 -4.184 -9.039 1 98.56 91 ASN A C 1
ATOM 703 O O . ASN A 1 91 ? 9.648 -3.316 -8.656 1 98.56 91 ASN A O 1
ATOM 707 N N . PHE A 1 92 ? 8.359 -4.207 -10.211 1 98.19 92 PHE A N 1
ATOM 708 C CA . PHE A 1 92 ? 8.609 -3.121 -11.148 1 98.19 92 PHE A CA 1
ATOM 709 C C . PHE A 1 92 ? 8.062 -1.804 -10.617 1 98.19 92 PHE A C 1
ATOM 711 O O . PHE A 1 92 ? 8.773 -0.799 -10.578 1 98.19 92 PHE A O 1
ATOM 718 N N . VAL A 1 93 ? 6.824 -1.816 -10.195 1 98.31 93 VAL A N 1
ATOM 719 C CA . VAL A 1 93 ? 6.176 -0.635 -9.633 1 98.31 93 VAL A CA 1
ATOM 720 C C . VAL A 1 93 ? 6.918 -0.19 -8.375 1 98.31 93 VAL A C 1
ATOM 722 O O . VAL A 1 93 ? 7.156 1.004 -8.18 1 98.31 93 VAL A O 1
ATOM 725 N N . GLY A 1 94 ? 7.27 -1.15 -7.535 1 98.56 94 GLY A N 1
ATOM 726 C CA . GLY A 1 94 ? 8.023 -0.827 -6.336 1 98.56 94 GLY A CA 1
ATOM 727 C C . GLY A 1 94 ? 9.336 -0.115 -6.629 1 98.56 94 GLY A C 1
ATOM 728 O O . GLY A 1 94 ? 9.688 0.847 -5.941 1 98.56 94 GLY A O 1
ATOM 729 N N . THR A 1 95 ? 10.062 -0.565 -7.625 1 98.69 95 THR A N 1
ATOM 730 C CA . THR A 1 95 ? 11.32 0.061 -8 1 98.69 95 THR A CA 1
ATOM 731 C C . THR A 1 95 ? 11.117 1.533 -8.344 1 98.69 95 THR A C 1
ATOM 733 O O . THR A 1 95 ? 11.789 2.406 -7.789 1 98.69 95 THR A O 1
ATOM 736 N N . PHE A 1 96 ? 10.172 1.783 -9.117 1 98.44 96 PHE A N 1
ATOM 737 C CA . PHE A 1 96 ? 9.938 3.139 -9.594 1 98.44 96 PHE A CA 1
ATOM 738 C C . PHE A 1 96 ? 9.398 4.023 -8.484 1 98.44 96 PHE A C 1
ATOM 740 O O . PHE A 1 96 ? 9.812 5.176 -8.336 1 98.44 96 PHE A O 1
ATOM 747 N N . MET A 1 97 ? 8.469 3.504 -7.734 1 98.56 97 MET A N 1
ATOM 748 C CA . MET A 1 97 ? 7.816 4.305 -6.703 1 98.56 97 MET A CA 1
ATOM 749 C C . MET A 1 97 ? 8.797 4.672 -5.598 1 98.56 97 MET A C 1
ATOM 751 O O . MET A 1 97 ? 8.812 5.809 -5.125 1 98.56 97 MET A O 1
ATOM 755 N N . PHE A 1 98 ? 9.586 3.713 -5.188 1 98.75 98 PHE A N 1
ATOM 756 C CA . PHE A 1 98 ? 10.539 4.012 -4.129 1 98.75 98 PHE A CA 1
ATOM 757 C C . PHE A 1 98 ? 11.578 5.016 -4.605 1 98.75 98 PHE A C 1
ATOM 759 O O . PHE A 1 98 ? 12.008 5.883 -3.84 1 98.75 98 PHE A O 1
ATOM 766 N N . ILE A 1 99 ? 12.031 4.934 -5.82 1 98.56 99 ILE A N 1
ATOM 767 C CA . ILE A 1 99 ? 12.984 5.895 -6.363 1 98.56 99 ILE A CA 1
ATOM 768 C C . ILE A 1 99 ? 12.336 7.273 -6.453 1 98.56 99 ILE A C 1
ATOM 770 O O . ILE A 1 99 ? 12.961 8.281 -6.125 1 98.56 99 ILE A O 1
ATOM 774 N N . ALA A 1 100 ? 11.109 7.328 -6.887 1 98.06 100 ALA A N 1
ATOM 775 C CA . ALA A 1 100 ? 10.391 8.594 -6.992 1 98.06 100 ALA A CA 1
ATOM 776 C C . ALA A 1 100 ? 10.234 9.25 -5.625 1 98.06 100 ALA A C 1
ATOM 778 O O . ALA A 1 100 ? 10.484 10.453 -5.473 1 98.06 100 ALA A O 1
ATOM 779 N N . VAL A 1 101 ? 9.766 8.477 -4.645 1 97.88 101 VAL A N 1
ATOM 780 C CA . VAL A 1 101 ? 9.609 9 -3.291 1 97.88 101 VAL A CA 1
ATOM 781 C C . VAL A 1 101 ? 10.961 9.43 -2.74 1 97.88 101 VAL A C 1
ATOM 783 O O . VAL A 1 101 ? 11.086 10.484 -2.115 1 97.88 101 VAL A O 1
ATOM 786 N N . GLY A 1 102 ? 11.992 8.586 -2.969 1 97.88 102 GLY A N 1
ATOM 787 C CA . GLY A 1 102 ? 13.336 8.945 -2.533 1 97.88 102 GLY A CA 1
ATOM 788 C C . GLY A 1 102 ? 13.844 10.234 -3.146 1 97.88 102 GLY A C 1
ATOM 789 O O . GLY A 1 102 ? 14.414 11.078 -2.451 1 97.88 102 GLY A O 1
ATOM 790 N N . GLY A 1 103 ? 13.672 10.352 -4.438 1 96.38 103 GLY A N 1
ATOM 791 C CA . GLY A 1 103 ? 14.062 11.586 -5.098 1 96.38 103 GLY A CA 1
ATOM 792 C C . GLY A 1 103 ? 13.352 12.805 -4.543 1 96.38 103 GLY A C 1
ATOM 793 O O . GLY A 1 103 ? 13.961 13.867 -4.379 1 96.38 103 GLY A O 1
ATOM 794 N N . THR A 1 104 ? 12.07 12.688 -4.348 1 95.62 104 THR A N 1
ATOM 795 C CA . THR A 1 104 ? 11.289 13.766 -3.762 1 95.62 104 THR A CA 1
ATOM 796 C C . THR A 1 104 ? 11.836 14.156 -2.391 1 95.62 104 THR A C 1
ATOM 798 O O . THR A 1 104 ? 11.992 15.336 -2.09 1 95.62 104 THR A O 1
ATOM 801 N N . ALA A 1 105 ? 12.094 13.164 -1.575 1 95.5 105 ALA A N 1
ATOM 802 C CA . ALA A 1 105 ? 12.625 13.422 -0.239 1 95.5 105 ALA A CA 1
ATOM 803 C C . ALA A 1 105 ? 13.992 14.094 -0.313 1 95.5 105 ALA A C 1
ATOM 805 O O . ALA A 1 105 ? 14.25 15.07 0.393 1 95.5 105 ALA A O 1
ATOM 806 N N . LEU A 1 106 ? 14.891 13.617 -1.174 1 95 106 LEU A N 1
ATOM 807 C CA . LEU A 1 106 ? 16.234 14.195 -1.323 1 95 106 LEU A CA 1
ATOM 808 C C . LEU A 1 106 ? 16.156 15.633 -1.807 1 95 106 LEU A C 1
ATOM 810 O O . LEU A 1 106 ? 16.891 16.5 -1.32 1 95 106 LEU A O 1
ATOM 814 N N . HIS A 1 107 ? 15.297 15.805 -2.746 1 92.5 107 HIS A N 1
ATOM 815 C CA . HIS A 1 107 ? 15.125 17.156 -3.273 1 92.5 107 HIS A CA 1
ATOM 816 C C . HIS A 1 107 ? 14.633 18.109 -2.193 1 92.5 107 HIS A C 1
ATOM 818 O O . HIS A 1 107 ? 15.188 19.203 -2.018 1 92.5 107 HIS A O 1
ATOM 824 N N . TYR A 1 108 ? 13.633 17.75 -1.484 1 90.5 108 TYR A N 1
ATOM 825 C CA . TYR A 1 108 ? 13.039 18.594 -0.456 1 90.5 108 TYR A CA 1
ATOM 826 C C . TYR A 1 108 ? 14.031 18.859 0.674 1 90.5 108 TYR A C 1
ATOM 828 O O . TYR A 1 108 ? 14.258 20 1.06 1 90.5 108 TYR A O 1
ATOM 836 N N . TRP A 1 109 ? 14.648 17.859 1.154 1 90.31 109 TRP A N 1
ATOM 837 C CA . TRP A 1 109 ? 15.438 17.984 2.377 1 90.31 109 TRP A CA 1
ATOM 838 C C . TRP A 1 109 ? 16.828 18.516 2.072 1 90.31 109 TRP A C 1
ATOM 840 O O . TRP A 1 109 ? 17.516 19.016 2.965 1 90.31 109 TRP A O 1
ATOM 850 N N . HIS A 1 110 ? 17.25 18.375 0.908 1 87.94 110 HIS A N 1
ATOM 851 C CA . HIS A 1 110 ? 18.5 19.016 0.523 1 87.94 110 HIS A CA 1
ATOM 852 C C . HIS A 1 110 ? 18.391 20.531 0.617 1 87.94 110 HIS A C 1
ATOM 854 O O . HIS A 1 110 ? 19.344 21.203 0.98 1 87.94 110 HIS A O 1
ATOM 860 N N . GLY A 1 111 ? 17.25 21.047 0.315 1 82.94 111 GLY A N 1
ATO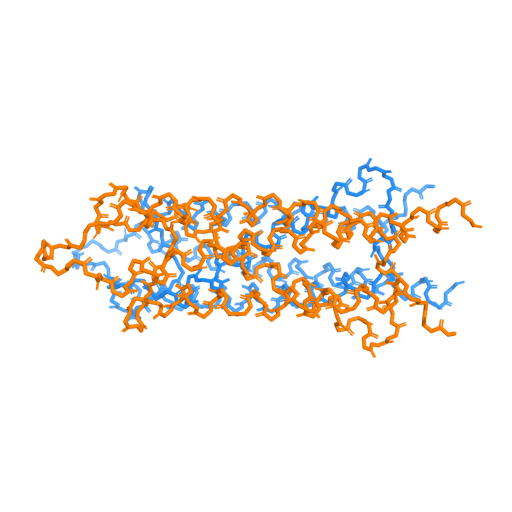M 861 C CA . GLY A 1 111 ? 17.047 22.484 0.333 1 82.94 111 GLY A CA 1
ATOM 862 C C . GLY A 1 111 ? 16.406 22.984 1.611 1 82.94 111 GLY A C 1
ATOM 863 O O . GLY A 1 111 ? 16.109 24.172 1.746 1 82.94 111 GLY A O 1
ATOM 864 N N . TYR A 1 112 ? 16.219 22.125 2.496 1 78.81 112 TYR A N 1
ATOM 865 C CA . TYR A 1 112 ? 15.516 22.469 3.729 1 78.81 112 TYR A CA 1
ATOM 866 C C . TYR A 1 112 ? 16.312 23.484 4.535 1 78.81 112 TYR A C 1
ATOM 868 O O . TYR A 1 112 ? 17.516 23.328 4.758 1 78.81 112 TYR A O 1
ATOM 876 N N . GLN A 1 113 ? 15.719 24.625 4.922 1 71.56 113 GLN A N 1
ATOM 877 C CA . GLN A 1 113 ? 16.297 25.641 5.805 1 71.56 113 GLN A CA 1
ATOM 878 C C . GLN A 1 113 ? 15.477 25.781 7.082 1 71.56 113 GLN A C 1
ATOM 880 O O . GLN A 1 113 ? 14.281 26.094 7.027 1 71.56 113 GLN A O 1
ATOM 885 N N . PRO A 1 114 ? 16.125 25.406 8.164 1 67.81 114 PRO A N 1
ATOM 886 C CA . PRO A 1 114 ? 15.383 25.516 9.422 1 67.81 114 PRO A CA 1
ATOM 887 C C . PRO A 1 114 ? 14.961 26.953 9.727 1 67.81 114 PRO A C 1
ATOM 889 O O . PRO A 1 114 ? 15.516 27.906 9.164 1 67.81 114 PRO A O 1
ATOM 892 N N . GLU A 1 115 ? 13.734 27.188 10.266 1 61.81 115 GLU A N 1
ATOM 893 C CA . GLU A 1 115 ? 13.266 28.516 10.625 1 61.81 115 GLU A CA 1
ATOM 894 C C . GLU A 1 115 ? 14.352 29.328 11.32 1 61.81 115 GLU A C 1
ATOM 896 O O . GLU A 1 115 ? 14.539 30.516 11.031 1 61.81 115 GLU A O 1
ATOM 901 N N . GLN A 1 116 ? 14.93 28.75 12.445 1 57.91 116 GLN A N 1
ATOM 902 C CA . GLN A 1 116 ? 15.938 29.562 13.125 1 57.91 116 GLN A CA 1
ATOM 903 C C . GLN A 1 116 ? 17.281 29.453 12.422 1 57.91 116 GLN A C 1
ATOM 905 O O . GLN A 1 116 ? 17.844 28.359 12.289 1 57.91 116 GLN A O 1
ATOM 910 N N . LYS A 1 117 ? 17.484 30.281 11.422 1 56.12 117 LYS A N 1
ATOM 911 C CA . LYS A 1 117 ? 18.594 30.516 10.492 1 56.12 117 LYS A CA 1
ATOM 912 C C . LYS A 1 117 ? 19.922 30.094 11.117 1 56.12 117 LYS A C 1
ATOM 914 O O . LYS A 1 117 ? 20.844 29.703 10.414 1 56.12 117 LYS A O 1
ATOM 919 N N . PHE A 1 118 ? 20.047 30.297 12.453 1 51.91 118 PHE A N 1
ATOM 920 C CA . PHE A 1 118 ? 21.406 30.234 12.961 1 51.91 118 PHE A CA 1
ATOM 921 C C . PHE A 1 118 ? 21.781 28.797 13.312 1 51.91 118 PHE A C 1
ATOM 923 O O . PHE A 1 118 ? 22.812 28.562 13.969 1 51.91 118 PHE A O 1
ATOM 930 N N . ILE A 1 119 ? 20.797 27.859 13.156 1 50.91 119 ILE A N 1
ATOM 931 C CA . ILE A 1 119 ? 21.219 26.531 13.562 1 50.91 119 ILE A CA 1
ATOM 932 C C . ILE A 1 119 ? 21.594 25.703 12.336 1 50.91 119 ILE A C 1
ATOM 934 O O . ILE A 1 119 ? 20.734 25.359 11.523 1 50.91 119 ILE A O 1
ATOM 938 N N . TYR A 1 120 ? 22.766 25.812 11.828 1 49.91 120 TYR A N 1
ATOM 939 C CA . TYR A 1 120 ? 23.422 25.25 10.656 1 49.91 120 TYR A CA 1
ATOM 940 C C . TYR A 1 120 ? 23.062 23.781 10.477 1 49.91 120 TYR A C 1
ATOM 942 O O . TYR A 1 120 ? 22.969 23.297 9.344 1 49.91 120 TYR A O 1
ATOM 950 N N . ASP A 1 121 ? 23.188 22.984 11.578 1 57.53 121 ASP A N 1
ATOM 951 C CA . ASP A 1 121 ? 23.047 21.547 11.312 1 57.53 121 ASP A CA 1
ATOM 952 C C . ASP A 1 121 ? 21.75 21 11.898 1 57.53 121 ASP A C 1
ATOM 954 O O . ASP A 1 121 ? 21.703 20.641 13.078 1 57.53 121 ASP A O 1
ATOM 958 N N . ALA A 1 122 ? 20.594 21.219 11.195 1 69.25 122 ALA A N 1
ATOM 959 C CA . ALA A 1 122 ? 19.328 20.688 11.711 1 69.25 122 ALA A CA 1
ATOM 960 C C . ALA A 1 122 ? 19.281 19.172 11.609 1 69.25 122 ALA A C 1
ATOM 962 O O . ALA A 1 122 ? 19.406 18.609 10.516 1 69.25 122 ALA A O 1
ATOM 963 N N . PRO A 1 123 ? 19.438 18.438 12.672 1 84.81 123 PRO A N 1
ATOM 964 C CA . PRO A 1 123 ? 19.375 16.984 12.695 1 84.81 123 PRO A CA 1
ATOM 965 C C . PRO A 1 123 ? 18.234 16.438 11.828 1 84.81 123 PRO A C 1
ATOM 967 O O . PRO A 1 123 ? 18.375 15.375 11.219 1 84.81 123 PRO A O 1
ATOM 970 N N . GLU A 1 124 ? 17.266 17.141 11.609 1 86.69 124 GLU A N 1
ATOM 971 C CA . GLU A 1 124 ? 16.125 16.703 10.805 1 86.69 124 GLU A CA 1
ATOM 972 C C . GLU A 1 124 ? 16.5 16.656 9.32 1 86.69 124 GLU A C 1
ATOM 974 O O . GLU A 1 124 ? 16.016 15.789 8.586 1 86.69 124 GLU A O 1
ATOM 979 N N . ARG A 1 125 ? 17.25 17.609 8.906 1 88.62 125 ARG A N 1
ATOM 980 C CA . ARG A 1 125 ? 17.688 17.609 7.516 1 88.62 125 ARG A CA 1
ATOM 981 C C . ARG A 1 125 ? 18.484 16.344 7.191 1 88.62 125 ARG A C 1
ATOM 983 O O . ARG A 1 125 ? 18.266 15.727 6.152 1 88.62 125 ARG A O 1
ATOM 990 N N . GLN A 1 126 ? 19.344 16.031 8.047 1 91.62 126 GLN A N 1
ATOM 991 C CA . GLN A 1 126 ? 20.141 14.836 7.84 1 91.62 126 GLN A CA 1
ATOM 992 C C . GLN A 1 126 ? 19.266 13.586 7.84 1 91.62 126 GLN A C 1
ATOM 994 O O . GLN A 1 126 ? 19.484 12.664 7.055 1 91.62 126 GLN A O 1
ATOM 999 N N . ILE A 1 127 ? 18.375 13.5 8.688 1 94.25 127 ILE A N 1
ATOM 1000 C CA . ILE A 1 127 ? 17.453 12.359 8.758 1 94.25 127 ILE A CA 1
ATOM 1001 C C . ILE A 1 127 ? 16.625 12.281 7.48 1 94.25 127 ILE A C 1
ATOM 1003 O O . ILE A 1 127 ? 16.406 11.195 6.938 1 94.25 127 ILE A O 1
ATOM 1007 N N . GLY A 1 128 ? 16.156 13.422 7.027 1 94.44 128 GLY A N 1
ATOM 1008 C CA . GLY A 1 128 ? 15.43 13.453 5.773 1 94.44 128 GLY A CA 1
ATOM 1009 C C . GLY A 1 128 ? 16.234 12.961 4.594 1 94.44 128 GLY A C 1
ATOM 1010 O O . GLY A 1 128 ? 15.734 12.211 3.752 1 94.44 128 GLY A O 1
ATOM 1011 N N . LEU A 1 129 ? 17.438 13.359 4.555 1 95 129 LEU A N 1
ATOM 1012 C CA . LEU A 1 129 ? 18.328 12.891 3.496 1 95 129 LEU A CA 1
ATOM 1013 C C . LEU A 1 129 ? 18.594 11.391 3.625 1 95 129 LEU A C 1
ATOM 1015 O O . LEU A 1 129 ? 18.688 10.688 2.619 1 95 129 LEU A O 1
ATOM 1019 N N . ALA A 1 130 ? 18.672 10.961 4.824 1 96.69 130 ALA A N 1
ATOM 1020 C CA . ALA A 1 130 ? 18.844 9.531 5.055 1 96.69 130 ALA A CA 1
ATOM 1021 C C . ALA A 1 130 ? 17.625 8.75 4.559 1 96.69 130 ALA A C 1
ATOM 1023 O O . ALA A 1 130 ? 17.781 7.711 3.916 1 96.69 130 ALA A O 1
ATOM 1024 N N . VAL A 1 131 ? 16.438 9.258 4.852 1 97.94 131 VAL A N 1
ATOM 1025 C CA . VAL A 1 131 ? 15.219 8.625 4.379 1 97.94 131 VAL A CA 1
ATOM 1026 C C . VAL A 1 131 ? 15.234 8.539 2.855 1 97.94 131 VAL A C 1
ATOM 1028 O O . VAL A 1 131 ? 14.945 7.488 2.279 1 97.94 131 VAL A O 1
ATOM 1031 N N . GLY A 1 132 ? 15.57 9.633 2.213 1 98 132 GLY A N 1
ATOM 1032 C CA . GLY A 1 132 ? 15.656 9.641 0.761 1 98 132 GLY A CA 1
ATOM 1033 C C . GLY A 1 132 ? 16.656 8.633 0.217 1 98 132 GLY A C 1
ATOM 1034 O O . GLY A 1 132 ? 16.344 7.898 -0.726 1 98 132 GLY A O 1
ATOM 1035 N N . SER A 1 133 ? 17.781 8.672 0.813 1 98.25 133 SER A N 1
ATOM 1036 C CA . SER A 1 133 ? 18.828 7.746 0.38 1 98.25 133 SER A CA 1
ATOM 1037 C C . SER A 1 133 ? 18.406 6.297 0.59 1 98.25 133 SER A C 1
ATOM 1039 O O . SER A 1 133 ? 18.641 5.445 -0.274 1 98.25 133 SER A O 1
ATOM 1041 N N . LEU A 1 134 ? 17.844 6.012 1.693 1 98.69 134 LEU A N 1
ATOM 1042 C CA . LEU A 1 134 ? 17.375 4.66 1.979 1 98.69 134 LEU A CA 1
ATOM 1043 C C . LEU A 1 134 ? 16.281 4.246 1.002 1 98.69 134 LEU A C 1
ATOM 1045 O O . LEU A 1 134 ? 16.188 3.076 0.625 1 98.69 134 LEU A O 1
ATOM 1049 N N . CYS A 1 135 ? 15.438 5.168 0.617 1 98.75 135 CYS A N 1
ATOM 1050 C CA . CYS A 1 135 ? 14.406 4.871 -0.375 1 98.75 135 CYS A CA 1
ATOM 1051 C C . CYS A 1 135 ? 15.039 4.484 -1.709 1 98.75 135 CYS A C 1
ATOM 1053 O O . CYS A 1 135 ? 14.562 3.564 -2.379 1 98.75 135 CYS A O 1
ATOM 1055 N N . VAL A 1 136 ? 16.062 5.184 -2.102 1 98.5 136 VAL A N 1
ATOM 1056 C CA . VAL A 1 136 ? 16.75 4.844 -3.344 1 98.5 136 VAL A CA 1
ATOM 1057 C C . VAL A 1 136 ? 17.344 3.445 -3.236 1 98.5 136 VAL A C 1
ATOM 1059 O O . VAL A 1 136 ? 17.25 2.646 -4.168 1 98.5 136 VAL A O 1
ATOM 1062 N N . LEU A 1 137 ? 17.922 3.133 -2.154 1 98.69 137 LEU A N 1
ATOM 1063 C CA . LEU A 1 137 ? 18.453 1.795 -1.913 1 98.69 137 LEU A CA 1
ATOM 1064 C C . LEU A 1 137 ? 17.344 0.751 -1.978 1 98.69 137 LEU A C 1
ATOM 1066 O O . LEU A 1 137 ? 17.531 -0.328 -2.543 1 98.69 137 LEU A O 1
ATOM 1070 N N . GLU A 1 138 ? 16.234 1.057 -1.381 1 98.81 138 GLU A N 1
ATOM 1071 C CA . GLU A 1 138 ? 15.078 0.17 -1.443 1 98.81 138 GLU A CA 1
ATOM 1072 C C . GLU A 1 138 ? 14.633 -0.059 -2.885 1 98.81 138 GLU A C 1
ATOM 1074 O O . GLU A 1 138 ? 14.266 -1.175 -3.258 1 98.81 138 GLU A O 1
ATOM 1079 N N . GLY A 1 139 ? 14.641 1.073 -3.648 1 98.69 139 GLY A N 1
ATOM 1080 C CA . GLY A 1 139 ? 14.352 0.912 -5.066 1 98.69 139 GLY A CA 1
ATOM 1081 C C . GLY A 1 139 ? 15.289 -0.059 -5.758 1 98.69 139 GLY A C 1
ATOM 1082 O O . GLY A 1 139 ? 14.859 -0.861 -6.59 1 98.69 139 GLY A O 1
ATOM 1083 N N . ALA A 1 140 ? 16.531 0.026 -5.438 1 98.56 140 ALA A N 1
ATOM 1084 C CA . ALA A 1 140 ? 17.516 -0.915 -5.977 1 98.56 140 ALA A CA 1
ATOM 1085 C C . ALA A 1 140 ? 17.203 -2.342 -5.535 1 98.56 140 ALA A C 1
ATOM 1087 O O . ALA A 1 140 ? 17.328 -3.281 -6.324 1 98.56 140 ALA A O 1
ATOM 1088 N N . ALA A 1 141 ? 16.859 -2.504 -4.324 1 98.56 141 ALA A N 1
ATOM 1089 C CA . ALA A 1 141 ? 16.484 -3.828 -3.83 1 98.56 141 ALA A CA 1
ATOM 1090 C C . ALA A 1 141 ? 15.297 -4.391 -4.602 1 98.56 141 ALA A C 1
ATOM 1092 O O . ALA A 1 141 ? 15.273 -5.578 -4.934 1 98.56 141 ALA A O 1
ATOM 1093 N N . TYR A 1 142 ? 14.312 -3.566 -4.887 1 98.75 142 TYR A N 1
ATOM 1094 C CA . TYR A 1 142 ? 13.164 -4.004 -5.672 1 98.75 142 TYR A CA 1
ATOM 1095 C C . TYR A 1 142 ? 13.578 -4.344 -7.102 1 98.75 142 TYR A C 1
ATOM 1097 O O . TYR A 1 142 ? 13 -5.238 -7.727 1 98.75 142 TYR A O 1
ATOM 1105 N N . LEU A 1 143 ? 14.562 -3.656 -7.598 1 98.44 143 LEU A N 1
ATOM 1106 C CA . LEU A 1 143 ? 15.07 -3.977 -8.93 1 98.44 143 LEU A CA 1
ATOM 1107 C C . LEU A 1 143 ? 15.695 -5.367 -8.953 1 98.44 143 LEU A C 1
ATOM 1109 O O . LEU A 1 143 ? 15.453 -6.145 -9.875 1 98.44 143 LEU A O 1
ATOM 1113 N N . VAL A 1 144 ? 16.5 -5.668 -7.973 1 98.12 144 VAL A N 1
ATOM 1114 C CA . VAL A 1 144 ? 17.109 -6.992 -7.867 1 98.12 144 VAL A CA 1
ATOM 1115 C C . VAL A 1 144 ? 16.016 -8.047 -7.762 1 98.12 144 VAL A C 1
ATOM 1117 O O . VAL A 1 144 ? 16.062 -9.086 -8.43 1 98.12 144 VAL A O 1
ATOM 1120 N N . ASP A 1 145 ? 15.008 -7.77 -6.918 1 98.12 145 ASP A N 1
ATOM 1121 C CA . ASP A 1 145 ? 13.898 -8.703 -6.754 1 98.12 145 ASP A CA 1
ATOM 1122 C C . ASP A 1 145 ? 13.125 -8.875 -8.062 1 98.12 145 ASP A C 1
ATOM 1124 O O . ASP A 1 145 ? 12.594 -9.953 -8.336 1 98.12 145 ASP A O 1
ATOM 1128 N N . LEU A 1 146 ? 13.062 -7.801 -8.797 1 97.62 146 LEU A N 1
ATOM 1129 C CA . LEU A 1 146 ? 12.43 -7.852 -10.109 1 97.62 146 LEU A CA 1
ATOM 1130 C C . LEU A 1 146 ? 13.148 -8.836 -11.023 1 97.62 146 LEU A C 1
ATOM 1132 O O . LEU A 1 146 ? 12.508 -9.656 -11.68 1 97.62 146 LEU A O 1
ATOM 1136 N N . ILE A 1 147 ? 14.422 -8.75 -11.047 1 96.75 147 ILE A N 1
ATOM 1137 C CA . ILE A 1 147 ? 15.219 -9.648 -11.867 1 96.75 147 ILE A CA 1
ATOM 1138 C C . ILE A 1 147 ? 15 -11.094 -11.422 1 96.75 147 ILE A C 1
ATOM 1140 O O . ILE A 1 147 ? 14.789 -11.984 -12.25 1 96.75 147 ILE A O 1
ATOM 1144 N N . LEU A 1 148 ? 15 -11.312 -10.133 1 95.19 148 LEU A N 1
ATOM 1145 C CA . LEU A 1 148 ? 14.781 -12.656 -9.609 1 95.19 148 LEU A CA 1
ATOM 1146 C C . LEU A 1 148 ? 13.391 -13.164 -9.969 1 95.19 148 LEU A C 1
ATOM 1148 O O . LEU A 1 148 ? 13.219 -14.328 -10.32 1 95.19 148 LEU A O 1
ATOM 1152 N N . SER A 1 149 ? 12.43 -12.312 -9.805 1 95 149 SER A N 1
ATOM 1153 C CA . SER A 1 149 ? 11.062 -12.703 -10.133 1 95 149 SER A CA 1
ATOM 1154 C C . SER A 1 149 ? 10.93 -13.047 -11.609 1 95 149 SER A C 1
ATOM 1156 O O . SER A 1 149 ? 10.195 -13.969 -11.977 1 95 149 SER A O 1
ATOM 1158 N N . PHE A 1 150 ? 11.578 -12.289 -12.461 1 93.62 150 PHE A N 1
ATOM 1159 C CA . PHE A 1 150 ? 11.57 -12.586 -13.883 1 93.62 150 PHE A CA 1
ATOM 1160 C C . PHE A 1 150 ? 12.203 -13.945 -14.156 1 93.62 150 PHE A C 1
ATOM 1162 O O . PHE A 1 150 ? 11.711 -14.703 -14.992 1 93.62 150 PHE A O 1
ATOM 1169 N N . LEU A 1 151 ? 13.266 -14.281 -13.5 1 91.06 151 LEU A N 1
ATOM 1170 C CA . LEU A 1 151 ? 13.938 -15.562 -13.672 1 91.06 151 LEU A CA 1
ATOM 1171 C C . LEU A 1 151 ? 13.039 -16.719 -13.25 1 91.06 151 LEU A C 1
ATOM 1173 O O . LEU A 1 151 ? 12.969 -17.75 -13.922 1 91.06 151 LEU A O 1
ATOM 1177 N N . HIS A 1 152 ? 12.375 -16.547 -12.164 1 88.88 152 HIS A N 1
ATOM 1178 C CA . HIS A 1 152 ? 11.445 -17.578 -11.711 1 88.88 152 HIS A CA 1
ATOM 1179 C C . HIS A 1 152 ? 10.305 -17.766 -12.711 1 88.88 152 HIS A C 1
ATOM 1181 O O . HIS A 1 152 ? 9.945 -18.906 -13.039 1 88.88 152 HIS A O 1
ATOM 1187 N N . TYR A 1 153 ? 9.797 -16.688 -13.109 1 88.5 153 TYR A N 1
ATOM 1188 C CA . TYR A 1 153 ? 8.695 -16.703 -14.062 1 88.5 153 TYR A CA 1
ATOM 1189 C C . TYR A 1 153 ? 9.125 -17.375 -15.375 1 88.5 153 TYR A C 1
ATOM 1191 O O . TYR A 1 153 ? 8.398 -18.203 -15.922 1 88.5 153 TYR A O 1
ATOM 1199 N N . ALA A 1 154 ? 10.258 -17.016 -15.891 1 87 154 ALA A N 1
ATOM 1200 C CA . ALA A 1 154 ? 10.773 -17.547 -17.156 1 87 154 ALA A CA 1
ATOM 1201 C C . ALA A 1 154 ? 11.062 -19.031 -17.031 1 87 154 ALA A C 1
ATOM 1203 O O . ALA A 1 154 ? 10.828 -19.797 -17.984 1 87 154 ALA A O 1
ATOM 1204 N N . LYS A 1 155 ? 11.562 -19.469 -15.961 1 83.69 155 LYS A N 1
ATOM 1205 C CA . LYS A 1 155 ? 11.852 -20.891 -15.734 1 83.69 155 LYS A CA 1
ATOM 1206 C C . LYS A 1 155 ? 10.57 -21.719 -15.75 1 83.69 155 LYS A C 1
ATOM 1208 O O . LYS A 1 155 ? 10.555 -22.828 -16.266 1 83.69 155 LYS A O 1
ATOM 1213 N N . ASP A 1 156 ? 9.562 -21.219 -15.203 1 78.56 156 ASP A N 1
ATOM 1214 C CA . ASP A 1 156 ? 8.289 -21.922 -15.164 1 78.56 156 ASP A CA 1
ATOM 1215 C C . ASP A 1 156 ? 7.609 -21.922 -16.531 1 78.56 156 ASP A C 1
ATOM 1217 O O . ASP A 1 156 ? 6.984 -22.906 -16.922 1 78.56 156 ASP A O 1
ATOM 1221 N N . GLU A 1 157 ? 7.727 -20.844 -17.25 1 74.5 157 GLU A N 1
ATOM 1222 C CA . GLU A 1 157 ? 7.059 -20.719 -18.531 1 74.5 157 GLU A CA 1
ATOM 1223 C C . GLU A 1 157 ? 7.82 -21.453 -19.625 1 74.5 157 GLU A C 1
ATOM 1225 O O . GLU A 1 157 ? 7.211 -22.047 -20.516 1 74.5 157 GLU A O 1
ATOM 1230 N N . PHE A 1 158 ? 9.148 -21.5 -19.547 1 76.38 158 PHE A N 1
ATOM 1231 C CA . PHE A 1 158 ? 9.93 -22 -20.672 1 76.38 158 PHE A CA 1
ATOM 1232 C C . PHE A 1 158 ? 10.523 -23.375 -20.344 1 76.38 158 PHE A C 1
ATOM 1234 O O . PHE A 1 158 ? 11.133 -24.016 -21.203 1 76.38 158 PHE A O 1
ATOM 1241 N N . ASN A 1 159 ? 10.461 -23.938 -19.047 1 67.94 159 ASN A N 1
ATOM 1242 C CA . ASN A 1 159 ? 10.961 -25.281 -18.766 1 67.94 159 ASN A CA 1
ATOM 1243 C C . ASN A 1 159 ? 9.844 -26.188 -18.266 1 67.94 159 ASN A C 1
ATOM 1245 O O . ASN A 1 159 ? 9.883 -27.406 -18.5 1 67.94 159 ASN A O 1
ATOM 1249 N N . MET B 1 1 ? -13.211 -21.297 -21.766 1 52.47 1 MET B N 1
ATOM 1250 C CA . MET B 1 1 ? -14.242 -20.359 -21.344 1 52.47 1 MET B CA 1
ATOM 1251 C C . MET B 1 1 ? -13.922 -19.781 -19.969 1 52.47 1 MET B C 1
ATOM 1253 O O . MET B 1 1 ? -13.375 -20.469 -19.109 1 52.47 1 MET B O 1
ATOM 1257 N N . VAL B 1 2 ? -13.859 -18.359 -19.891 1 73.62 2 VAL B N 1
ATOM 1258 C CA . VAL B 1 2 ? -13.625 -17.734 -18.594 1 73.62 2 VAL B CA 1
ATOM 1259 C C . VAL B 1 2 ? -14.711 -18.156 -17.625 1 73.62 2 VAL B C 1
ATOM 1261 O O . VAL B 1 2 ? -15.906 -18.078 -17.938 1 73.62 2 VAL B O 1
ATOM 1264 N N . SER B 1 3 ? -14.359 -18.859 -16.562 1 83.75 3 SER B N 1
ATOM 1265 C CA . SER B 1 3 ? -15.289 -19.359 -15.547 1 83.75 3 SER B CA 1
ATOM 1266 C C . SER B 1 3 ? -16.047 -18.219 -14.883 1 83.75 3 SER B C 1
ATOM 1268 O O . SER B 1 3 ? -15.609 -17.078 -14.922 1 83.75 3 SER B O 1
ATOM 1270 N N . LEU B 1 4 ? -17.297 -18.5 -14.508 1 86.62 4 LEU B N 1
ATOM 1271 C CA . LEU B 1 4 ? -18.109 -17.547 -13.773 1 86.62 4 LEU B CA 1
ATOM 1272 C C . LEU B 1 4 ? -17.344 -17 -12.57 1 86.62 4 LEU B C 1
ATOM 1274 O O . LEU B 1 4 ? -17.469 -15.812 -12.25 1 86.62 4 LEU B O 1
ATOM 1278 N N . GLN B 1 5 ? -16.609 -17.812 -11.945 1 87.19 5 GLN B N 1
ATOM 1279 C CA . GLN B 1 5 ? -15.82 -17.391 -10.789 1 87.19 5 GLN B CA 1
ATOM 1280 C C . GLN B 1 5 ? -14.766 -16.359 -11.188 1 87.19 5 GLN B C 1
ATOM 1282 O O . GLN B 1 5 ? -14.516 -15.406 -10.445 1 87.19 5 GLN B O 1
ATOM 1287 N N . THR B 1 6 ? -14.195 -16.578 -12.336 1 90.12 6 THR B N 1
ATOM 1288 C CA . THR B 1 6 ? -13.203 -15.633 -12.82 1 90.12 6 THR B CA 1
ATOM 1289 C C . THR B 1 6 ? -13.852 -14.289 -13.156 1 90.12 6 THR B C 1
ATOM 1291 O O . THR B 1 6 ? -13.305 -13.234 -12.844 1 90.12 6 THR B O 1
ATOM 1294 N N . ILE B 1 7 ? -14.977 -14.32 -13.766 1 92.44 7 ILE B N 1
ATOM 1295 C CA . ILE B 1 7 ? -15.703 -13.094 -14.086 1 92.44 7 ILE B CA 1
ATOM 1296 C C . ILE B 1 7 ? -16.078 -12.367 -12.797 1 92.44 7 ILE B C 1
ATOM 1298 O O . ILE B 1 7 ? -15.898 -11.148 -12.695 1 92.44 7 ILE B O 1
ATOM 1302 N N . ALA B 1 8 ? -16.609 -13.094 -11.844 1 94.06 8 ALA B N 1
ATOM 1303 C CA . ALA B 1 8 ? -16.969 -12.516 -10.555 1 94.06 8 ALA B CA 1
ATOM 1304 C C . ALA B 1 8 ? -15.773 -11.859 -9.883 1 94.06 8 ALA B C 1
ATOM 1306 O O . ALA B 1 8 ? -15.891 -10.789 -9.289 1 94.06 8 ALA B O 1
ATOM 1307 N N . SER B 1 9 ? -14.664 -12.461 -10 1 94.88 9 SER B N 1
ATOM 1308 C CA . SER B 1 9 ? -13.438 -11.93 -9.414 1 94.88 9 SER B CA 1
ATOM 1309 C C . SER B 1 9 ? -13.031 -10.625 -10.086 1 94.88 9 SER B C 1
ATOM 1311 O O . SER B 1 9 ? -12.633 -9.672 -9.406 1 94.88 9 SER B O 1
ATOM 1313 N N . ILE B 1 10 ? -13.117 -10.602 -11.352 1 95.69 10 ILE B N 1
ATOM 1314 C CA . ILE B 1 10 ? -12.75 -9.398 -12.078 1 95.69 10 ILE B CA 1
ATOM 1315 C C . ILE B 1 10 ? -13.711 -8.266 -11.719 1 95.69 10 ILE B C 1
ATOM 1317 O O . ILE B 1 10 ? -13.281 -7.137 -11.461 1 95.69 10 ILE B O 1
ATOM 1321 N N . VAL B 1 11 ? -14.977 -8.555 -11.688 1 96.88 11 VAL B N 1
ATOM 1322 C CA . VAL B 1 11 ? -16 -7.551 -11.406 1 96.88 11 VAL B CA 1
ATOM 1323 C C . VAL B 1 11 ? -15.781 -6.973 -10.008 1 96.88 11 VAL B C 1
ATOM 1325 O O . VAL B 1 11 ? -15.805 -5.75 -9.828 1 96.88 11 VAL B O 1
ATOM 1328 N N . ILE B 1 12 ? -15.555 -7.801 -9.055 1 97.81 12 ILE B N 1
ATOM 1329 C CA . ILE B 1 12 ? -15.391 -7.324 -7.688 1 97.81 12 ILE B CA 1
ATOM 1330 C C . ILE B 1 12 ? -14.102 -6.512 -7.578 1 97.81 12 ILE B C 1
ATOM 1332 O O . ILE B 1 12 ? -14.031 -5.539 -6.82 1 97.81 12 ILE B O 1
ATOM 1336 N N . LYS B 1 13 ? -13.094 -6.867 -8.266 1 98.19 13 LYS B N 1
ATOM 1337 C CA . LYS B 1 13 ? -11.836 -6.129 -8.227 1 98.19 13 LYS B CA 1
ATOM 1338 C C . LYS B 1 13 ? -11.977 -4.762 -8.891 1 98.19 13 LYS B C 1
ATOM 1340 O O . LYS B 1 13 ? -11.391 -3.779 -8.422 1 98.19 13 LYS B O 1
ATOM 1345 N N . VAL B 1 14 ? -12.734 -4.719 -9.945 1 98 14 VAL B N 1
ATOM 1346 C CA . VAL B 1 14 ? -13.016 -3.426 -10.57 1 98 14 VAL B CA 1
ATOM 1347 C C . VAL B 1 14 ? -13.812 -2.553 -9.602 1 98 14 VAL B C 1
ATOM 1349 O O . VAL B 1 14 ? -13.516 -1.364 -9.445 1 98 14 VAL B O 1
ATOM 1352 N N . LEU B 1 15 ? -14.789 -3.119 -8.992 1 98.44 15 LEU B N 1
ATOM 1353 C CA . LEU B 1 15 ? -15.57 -2.395 -7.996 1 98.44 15 LEU B CA 1
ATOM 1354 C C . LEU B 1 15 ? -14.68 -1.872 -6.875 1 98.44 15 LEU B C 1
ATOM 1356 O O . LEU B 1 15 ? -14.789 -0.707 -6.484 1 98.44 15 LEU B O 1
ATOM 1360 N N . LYS B 1 16 ? -13.828 -2.729 -6.352 1 98.75 16 LYS B N 1
ATOM 1361 C CA . LYS B 1 16 ? -12.891 -2.336 -5.305 1 98.75 16 LYS B CA 1
ATOM 1362 C C . LYS B 1 16 ? -12.023 -1.161 -5.754 1 98.75 16 LYS B C 1
ATOM 1364 O O . LYS B 1 16 ? -11.781 -0.231 -4.984 1 98.75 16 LYS B O 1
ATOM 1369 N N . LEU B 1 17 ? -11.594 -1.244 -6.984 1 98.69 17 LEU B N 1
ATOM 1370 C CA . LEU B 1 17 ? -10.719 -0.197 -7.496 1 98.69 17 LEU B CA 1
ATOM 1371 C C . LEU B 1 17 ? -11.469 1.128 -7.613 1 98.69 17 LEU B C 1
ATOM 1373 O O . LEU B 1 17 ? -10.945 2.176 -7.23 1 98.69 17 LEU B O 1
ATOM 1377 N N . VAL B 1 18 ? -12.641 1.122 -8.148 1 98.25 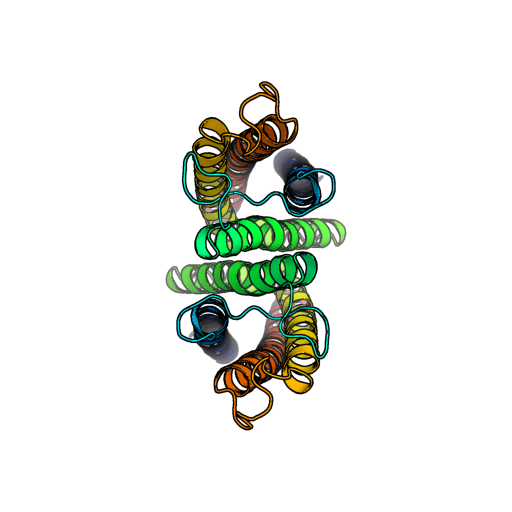18 VAL B N 1
ATOM 1378 C CA . VAL B 1 18 ? -13.445 2.326 -8.336 1 98.25 18 VAL B CA 1
ATOM 1379 C C . VAL B 1 18 ? -13.797 2.926 -6.973 1 98.25 18 VAL B C 1
ATOM 1381 O O . VAL B 1 18 ? -13.648 4.133 -6.762 1 98.25 18 VAL B O 1
ATOM 1384 N N . LEU B 1 19 ? -14.258 2.105 -6.098 1 98.56 19 LEU B N 1
ATOM 1385 C CA . LEU B 1 19 ? -14.586 2.562 -4.75 1 98.56 19 LEU B CA 1
ATOM 1386 C C . LEU B 1 19 ? -13.367 3.188 -4.078 1 98.56 19 LEU B C 1
ATOM 1388 O O . LEU B 1 19 ? -13.469 4.262 -3.479 1 98.56 19 LEU B O 1
ATOM 1392 N N . ASN B 1 20 ? -12.25 2.512 -4.184 1 98.75 20 ASN B N 1
ATOM 1393 C CA . ASN B 1 20 ? -11.023 3.012 -3.574 1 98.75 20 ASN B CA 1
ATOM 1394 C C . ASN B 1 20 ? -10.586 4.34 -4.191 1 98.75 20 ASN B C 1
ATOM 1396 O O . ASN B 1 20 ? -10.094 5.223 -3.49 1 98.75 20 ASN B O 1
ATOM 1400 N N . LEU B 1 21 ? -10.805 4.48 -5.469 1 98.38 21 LEU B N 1
ATOM 1401 C CA . LEU B 1 21 ? -10.477 5.746 -6.121 1 98.38 21 LEU B CA 1
ATOM 1402 C C . LEU B 1 21 ? -11.336 6.879 -5.574 1 98.38 21 LEU B C 1
ATOM 1404 O O . LEU B 1 21 ? -10.836 7.969 -5.301 1 98.38 21 LEU B O 1
ATOM 1408 N N . ILE B 1 22 ? -12.578 6.625 -5.43 1 98.38 22 ILE B N 1
ATOM 1409 C CA . ILE B 1 22 ? -13.492 7.613 -4.871 1 98.38 22 ILE B CA 1
ATOM 1410 C C . ILE B 1 22 ? -13.047 7.984 -3.457 1 98.38 22 ILE B C 1
ATOM 1412 O O . ILE B 1 22 ? -12.992 9.164 -3.109 1 98.38 22 ILE B O 1
ATOM 1416 N N . ILE B 1 23 ? -12.734 7.008 -2.645 1 98.5 23 ILE B N 1
ATOM 1417 C CA . ILE B 1 23 ? -12.273 7.227 -1.276 1 98.5 23 ILE B CA 1
ATOM 1418 C C . ILE B 1 23 ? -11.023 8.102 -1.282 1 98.5 23 ILE B C 1
ATOM 1420 O O . ILE B 1 23 ? -10.922 9.055 -0.506 1 98.5 23 ILE B O 1
ATOM 1424 N N . LEU B 1 24 ? -10.109 7.758 -2.201 1 98.06 24 LEU B N 1
ATOM 1425 C CA . LEU B 1 24 ? -8.852 8.492 -2.277 1 98.06 24 LEU B CA 1
ATOM 1426 C C . LEU B 1 24 ? -9.102 9.953 -2.631 1 98.06 24 LEU B C 1
ATOM 1428 O O . LEU B 1 24 ? -8.477 10.852 -2.059 1 98.06 24 LEU B O 1
ATOM 1432 N N . ILE B 1 25 ? -9.977 10.203 -3.527 1 97.06 25 ILE B N 1
ATOM 1433 C CA . ILE B 1 25 ? -10.281 11.57 -3.957 1 97.06 25 ILE B CA 1
ATOM 1434 C C . ILE B 1 25 ? -10.906 12.344 -2.801 1 97.06 25 ILE B C 1
ATOM 1436 O O . ILE B 1 25 ? -10.492 13.469 -2.508 1 97.06 25 ILE B O 1
ATOM 1440 N N . LEU B 1 26 ? -11.875 11.773 -2.143 1 96.62 26 LEU B N 1
ATOM 1441 C CA . LEU B 1 26 ? -12.523 12.438 -1.016 1 96.62 26 LEU B CA 1
ATOM 1442 C C . LEU B 1 26 ? -11.539 12.641 0.133 1 96.62 26 LEU B C 1
ATOM 1444 O O . LEU B 1 26 ? -11.555 13.68 0.791 1 96.62 26 LEU B O 1
ATOM 1448 N N . TYR B 1 27 ? -10.742 11.641 0.329 1 96.19 27 TYR B N 1
ATOM 1449 C CA . TYR B 1 27 ? -9.719 11.672 1.366 1 96.19 27 TYR B CA 1
ATOM 1450 C C . TYR B 1 27 ? -8.75 12.836 1.139 1 96.19 27 TYR B C 1
ATOM 1452 O O . TYR B 1 27 ? -8.367 13.523 2.086 1 96.19 27 TYR B O 1
ATOM 1460 N N . ARG B 1 28 ? -8.422 13.125 -0.082 1 95.06 28 ARG B N 1
ATOM 1461 C CA . ARG B 1 28 ? -7.43 14.148 -0.406 1 95.06 28 ARG B CA 1
ATOM 1462 C C . ARG B 1 28 ? -8.078 15.523 -0.509 1 95.06 28 ARG B C 1
ATOM 1464 O O . ARG B 1 28 ? -7.473 16.531 -0.129 1 95.06 28 ARG B O 1
ATOM 1471 N N . THR B 1 29 ? -9.305 15.656 -0.939 1 92.38 29 THR B N 1
ATOM 1472 C CA . THR B 1 29 ? -9.836 16.969 -1.32 1 92.38 29 THR B CA 1
ATOM 1473 C C . THR B 1 29 ? -11.125 17.266 -0.56 1 92.38 29 THR B C 1
ATOM 1475 O O . THR B 1 29 ? -11.75 18.297 -0.782 1 92.38 29 THR B O 1
ATOM 1478 N N . GLY B 1 30 ? -11.477 16.5 0.343 1 90.75 30 GLY B N 1
ATOM 1479 C CA . GLY B 1 30 ? -12.797 16.594 0.941 1 90.75 30 GLY B CA 1
ATOM 1480 C C . GLY B 1 30 ? -12.953 17.797 1.866 1 90.75 30 GLY B C 1
ATOM 1481 O O . GLY B 1 30 ? -14.07 18.156 2.246 1 90.75 30 GLY B O 1
ATOM 1482 N N . TYR B 1 31 ? -11.82 18.344 2.256 1 88.06 31 TYR B N 1
ATOM 1483 C CA . TYR B 1 31 ? -11.891 19.547 3.076 1 88.06 31 TYR B CA 1
ATOM 1484 C C . TYR B 1 31 ? -11.852 20.797 2.207 1 88.06 31 TYR B C 1
ATOM 1486 O O . TYR B 1 31 ? -10.828 21.484 2.141 1 88.06 31 TYR B O 1
ATOM 1494 N N . GLY B 1 32 ? -12.977 21.078 1.498 1 84.5 32 GLY B N 1
ATOM 1495 C CA . GLY B 1 32 ? -13.047 22.25 0.642 1 84.5 32 GLY B CA 1
ATOM 1496 C C . GLY B 1 32 ? -11.93 22.328 -0.379 1 84.5 32 GLY B C 1
ATOM 1497 O O . GLY B 1 32 ? -11.383 23.391 -0.639 1 84.5 32 GLY B O 1
ATOM 1498 N N . GLY B 1 33 ? -11.477 21.094 -0.825 1 86.44 33 GLY B N 1
ATOM 1499 C CA . GLY B 1 33 ? -10.391 21.031 -1.791 1 86.44 33 GLY B CA 1
ATOM 1500 C C . GLY B 1 33 ? -9.039 20.75 -1.157 1 86.44 33 GLY B C 1
ATOM 1501 O O . GLY B 1 33 ? -8.062 20.5 -1.858 1 86.44 33 GLY B O 1
ATOM 1502 N N . GLU B 1 34 ? -9.078 20.938 0.154 1 87.56 34 GLU B N 1
ATOM 1503 C CA . GLU B 1 34 ? -7.848 20.656 0.89 1 87.56 34 GLU B CA 1
ATOM 1504 C C . GLU B 1 34 ? -7.859 19.25 1.471 1 87.56 34 GLU B C 1
ATOM 1506 O O . GLU B 1 34 ? -8.812 18.5 1.266 1 87.56 34 GLU B O 1
ATOM 1511 N N . PHE B 1 35 ? -6.836 18.938 2.18 1 89.38 35 PHE B N 1
ATOM 1512 C CA . PHE B 1 35 ? -6.664 17.609 2.734 1 89.38 35 PHE B CA 1
ATOM 1513 C C . PHE B 1 35 ? -7.664 17.344 3.855 1 89.38 35 PHE B C 1
ATOM 1515 O O . PHE B 1 35 ? -7.688 18.078 4.852 1 89.38 35 PHE B O 1
ATOM 1522 N N . LEU B 1 36 ? -8.492 16.344 3.705 1 91.12 36 LEU B N 1
ATOM 1523 C CA . LEU B 1 36 ? -9.508 15.984 4.691 1 91.12 36 LEU B CA 1
ATOM 1524 C C . LEU B 1 36 ? -8.906 15.133 5.809 1 91.12 36 LEU B C 1
ATOM 1526 O O . LEU B 1 36 ? -8.969 15.516 6.98 1 91.12 36 LEU B O 1
ATOM 1530 N N . GLY B 1 37 ? -8.32 14.031 5.488 1 91.75 37 GLY B N 1
ATOM 1531 C CA . GLY B 1 37 ? -7.746 13.117 6.461 1 91.75 37 GLY B CA 1
ATOM 1532 C C . GLY B 1 37 ? -8.781 12.234 7.137 1 91.75 37 GLY B C 1
ATOM 1533 O O . GLY B 1 37 ? -9.977 12.375 6.898 1 91.75 37 GLY B O 1
ATOM 1534 N N . VAL B 1 38 ? -8.352 11.258 7.898 1 91.12 38 VAL B N 1
ATOM 1535 C CA . VAL B 1 38 ? -9.266 10.305 8.531 1 91.12 38 VAL B CA 1
ATOM 1536 C C . VAL B 1 38 ? -9.211 10.469 10.047 1 91.12 38 VAL B C 1
ATOM 1538 O O . VAL B 1 38 ? -10.039 9.906 10.766 1 91.12 38 VAL B O 1
ATOM 1541 N N . GLY B 1 39 ? -8.258 11.148 10.438 1 79.38 39 GLY B N 1
ATOM 1542 C CA . GLY B 1 39 ? -8.148 11.125 11.891 1 79.38 39 GLY B CA 1
ATOM 1543 C C . GLY B 1 39 ? -7.57 12.406 12.461 1 79.38 39 GLY B C 1
ATOM 1544 O O . GLY B 1 39 ? -7.059 13.25 11.719 1 79.38 39 GLY B O 1
ATOM 1545 N N . GLY B 1 40 ? -7.727 12.539 13.789 1 73.62 40 GLY B N 1
ATOM 1546 C CA . GLY B 1 40 ? -7.27 13.648 14.617 1 73.62 40 GLY B CA 1
ATOM 1547 C C . GLY B 1 40 ? -7.805 13.594 16.031 1 73.62 40 GLY B C 1
ATOM 1548 O O . GLY B 1 40 ? -8.172 12.531 16.531 1 73.62 40 GLY B O 1
ATOM 1549 N N . THR B 1 41 ? -7.484 14.641 16.734 1 66.06 41 THR B N 1
ATOM 1550 C CA . THR B 1 41 ? -8.062 14.719 18.062 1 66.06 41 THR B CA 1
ATOM 1551 C C . THR B 1 41 ? -9.586 14.789 18 1 66.06 41 THR B C 1
ATOM 1553 O O . THR B 1 41 ? -10.141 15.656 17.312 1 66.06 41 THR B O 1
ATOM 1556 N N . TRP B 1 42 ? -10.133 13.758 18.609 1 66.69 42 TRP B N 1
ATOM 1557 C CA . TRP B 1 42 ? -11.586 13.664 18.641 1 66.69 42 TRP B CA 1
ATOM 1558 C C . TRP B 1 42 ? -12.203 14.953 19.172 1 66.69 42 TRP B C 1
ATOM 1560 O O . TRP B 1 42 ? -11.734 15.516 20.156 1 66.69 42 TRP B O 1
ATOM 1570 N N . ASN B 1 43 ? -13.219 15.438 18.484 1 60.03 43 ASN B N 1
ATOM 1571 C CA . ASN B 1 43 ? -14.047 16.578 18.891 1 60.03 43 ASN B CA 1
ATOM 1572 C C . ASN B 1 43 ? -13.305 17.891 18.719 1 60.03 43 ASN B C 1
ATOM 1574 O O . ASN B 1 43 ? -13.672 18.906 19.312 1 60.03 43 ASN B O 1
ATOM 1578 N N . LEU B 1 44 ? -12.102 17.797 18.188 1 57.41 44 LEU B N 1
ATOM 1579 C CA . LEU B 1 44 ? -11.375 19.047 17.953 1 57.41 44 LEU B CA 1
ATOM 1580 C C . LEU B 1 44 ? -10.844 19.125 16.531 1 57.41 44 LEU B C 1
ATOM 1582 O O . LEU B 1 44 ? -10.477 18.094 15.953 1 57.41 44 LEU B O 1
ATOM 1586 N N . ASN B 1 45 ? -11.227 20.125 15.734 1 56.03 45 ASN B N 1
ATOM 1587 C CA . ASN B 1 45 ? -10.695 20.359 14.391 1 56.03 45 ASN B CA 1
ATOM 1588 C C . ASN B 1 45 ? -9.195 20.609 14.422 1 56.03 45 ASN B C 1
ATOM 1590 O O . ASN B 1 45 ? -8.719 21.625 13.914 1 56.03 45 ASN B O 1
ATOM 1594 N N . GLU B 1 46 ? -8.562 19.969 15.406 1 61.81 46 GLU B N 1
ATOM 1595 C CA . GLU B 1 46 ? -7.16 20.375 15.5 1 61.81 46 GLU B CA 1
ATOM 1596 C C . GLU B 1 46 ? -6.277 19.5 14.617 1 61.81 46 GLU B C 1
ATOM 1598 O O . GLU B 1 46 ? -6.766 18.828 13.695 1 61.81 46 GLU B O 1
ATOM 1603 N N . ASP B 1 47 ? -5.172 18.875 15.055 1 65.75 47 ASP B N 1
ATOM 1604 C CA . ASP B 1 47 ? -4.02 18.344 14.328 1 65.75 47 ASP B CA 1
ATOM 1605 C C . ASP B 1 47 ? -4.277 16.906 13.867 1 65.75 47 ASP B C 1
ATOM 1607 O O . ASP B 1 47 ? -4.793 16.094 14.625 1 65.75 47 ASP B O 1
ATOM 1611 N N . LYS B 1 48 ? -4.32 16.781 12.586 1 79.81 48 LYS B N 1
ATOM 1612 C CA . LYS B 1 48 ? -4.383 15.438 12.039 1 79.81 48 LYS B CA 1
ATOM 1613 C C . LYS B 1 48 ? -3.301 14.547 12.648 1 79.81 48 LYS B C 1
ATOM 1615 O O . LYS B 1 48 ? -2.17 14.984 12.859 1 79.81 48 LYS B O 1
ATOM 1620 N N . ASN B 1 49 ? -3.766 13.375 13.094 1 86.81 49 ASN B N 1
ATOM 1621 C CA . ASN B 1 49 ? -2.846 12.391 13.648 1 86.81 49 ASN B CA 1
ATOM 1622 C C . ASN B 1 49 ? -2.006 11.734 12.555 1 86.81 49 ASN B C 1
ATOM 1624 O O . ASN B 1 49 ? -2.537 11.023 11.695 1 86.81 49 ASN B O 1
ATOM 1628 N N . PRO B 1 50 ? -0.74 11.914 12.578 1 88.5 50 PRO B N 1
ATOM 1629 C CA . PRO B 1 50 ? 0.113 11.367 11.516 1 88.5 50 PRO B CA 1
ATOM 1630 C C . PRO B 1 50 ? 0.028 9.844 11.422 1 88.5 50 PRO B C 1
ATOM 1632 O O . PRO B 1 50 ? 0.113 9.281 10.328 1 88.5 50 PRO B O 1
ATOM 1635 N N . ASP B 1 51 ? -0.124 9.141 12.547 1 91.19 51 ASP B N 1
ATOM 1636 C CA . ASP B 1 51 ? -0.202 7.688 12.531 1 91.19 51 ASP B CA 1
ATOM 1637 C C . ASP B 1 51 ? -1.434 7.211 11.766 1 91.19 51 ASP B C 1
ATOM 1639 O O . ASP B 1 51 ? -1.342 6.305 10.93 1 91.19 51 ASP B O 1
ATOM 1643 N N . ALA B 1 52 ? -2.527 7.82 12.102 1 92 52 ALA B N 1
ATOM 1644 C CA . ALA B 1 52 ? -3.768 7.461 11.422 1 92 52 ALA B CA 1
ATOM 1645 C C . ALA B 1 52 ? -3.68 7.746 9.93 1 92 52 ALA B C 1
ATOM 1647 O O . ALA B 1 52 ? -4.16 6.957 9.109 1 92 52 ALA B O 1
ATOM 1648 N N . GLU B 1 53 ? -3.074 8.773 9.586 1 94 53 GLU B N 1
ATOM 1649 C CA . GLU B 1 53 ? -2.979 9.18 8.18 1 94 53 GLU B CA 1
ATOM 1650 C C . GLU B 1 53 ? -2 8.289 7.422 1 94 53 GLU B C 1
ATOM 1652 O O . GLU B 1 53 ? -2.227 7.965 6.254 1 94 53 GLU B O 1
ATOM 1657 N N . ILE B 1 54 ? -0.904 7.898 8.023 1 94.81 54 ILE B N 1
ATOM 1658 C CA . ILE B 1 54 ? 0.069 7.008 7.398 1 94.81 54 ILE B CA 1
ATOM 1659 C C . ILE B 1 54 ? -0.586 5.664 7.094 1 94.81 54 ILE B C 1
ATOM 1661 O O . ILE B 1 54 ? -0.443 5.133 5.988 1 94.81 54 ILE B O 1
ATOM 1665 N N . VAL B 1 55 ? -1.339 5.211 8.031 1 95.38 55 VAL B N 1
ATOM 1666 C CA . VAL B 1 55 ? -2.008 3.926 7.848 1 95.38 55 VAL B CA 1
ATOM 1667 C C . VAL B 1 55 ? -3.096 4.055 6.785 1 95.38 55 VAL B C 1
ATOM 1669 O O . VAL B 1 55 ? -3.189 3.223 5.879 1 95.38 55 VAL B O 1
ATOM 1672 N N . ALA B 1 56 ? -3.896 5.105 6.891 1 97.12 56 ALA B N 1
ATOM 1673 C CA . ALA B 1 56 ? -4.98 5.297 5.934 1 97.12 56 ALA B CA 1
ATOM 1674 C C . ALA B 1 56 ? -4.441 5.43 4.512 1 97.12 56 ALA B C 1
ATOM 1676 O O . ALA B 1 56 ? -4.91 4.746 3.598 1 97.12 56 ALA B O 1
ATOM 1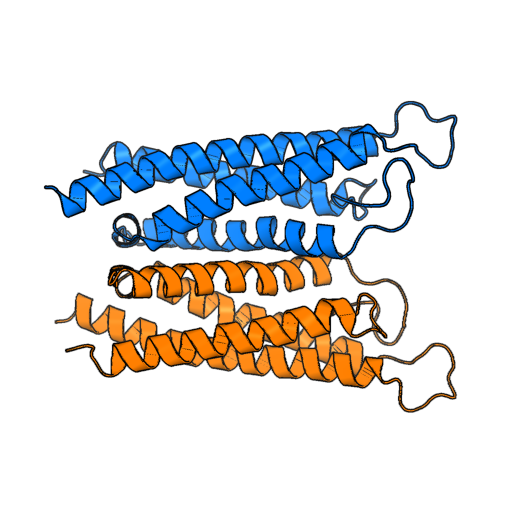677 N N . SER B 1 57 ? -3.492 6.262 4.324 1 96.38 57 SER B N 1
ATOM 1678 C CA . SER B 1 57 ? -2.879 6.418 3.01 1 96.38 57 SER B CA 1
ATOM 1679 C C . SER B 1 57 ? -2.25 5.113 2.533 1 96.38 57 SER B C 1
ATOM 1681 O O . SER B 1 57 ? -2.322 4.781 1.349 1 96.38 57 SER B O 1
ATOM 1683 N N . GLY B 1 58 ? -1.637 4.457 3.457 1 97 58 GLY B N 1
ATOM 1684 C CA . GLY B 1 58 ? -1.051 3.166 3.141 1 97 58 GLY B CA 1
ATOM 1685 C C . GLY B 1 58 ? -2.062 2.166 2.613 1 97 58 GLY B C 1
ATOM 1686 O O . GLY B 1 58 ? -1.807 1.479 1.622 1 97 58 GLY B O 1
ATOM 1687 N N . VAL B 1 59 ? -3.123 2.129 3.285 1 97.88 59 VAL B N 1
ATOM 1688 C CA . VAL B 1 59 ? -4.172 1.188 2.904 1 97.88 59 VAL B CA 1
ATOM 1689 C C . VAL B 1 59 ? -4.777 1.604 1.567 1 97.88 59 VAL B C 1
ATOM 1691 O O . VAL B 1 59 ? -4.883 0.79 0.647 1 97.88 59 VAL B O 1
ATOM 1694 N N . PHE B 1 60 ? -5.098 2.867 1.422 1 98.5 60 PHE B N 1
ATOM 1695 C CA . PHE B 1 60 ? -5.773 3.334 0.216 1 98.5 60 PHE B CA 1
ATOM 1696 C C . PHE B 1 60 ? -4.867 3.189 -1.001 1 98.5 60 PHE B C 1
ATOM 1698 O O . PHE B 1 60 ? -5.246 2.564 -1.994 1 98.5 60 PHE B O 1
ATOM 1705 N N . VAL B 1 61 ? -3.707 3.676 -0.91 1 97.94 61 VAL B N 1
ATOM 1706 C CA . VAL B 1 61 ? -2.805 3.697 -2.057 1 97.94 61 VAL B CA 1
ATOM 1707 C C . VAL B 1 61 ? -2.232 2.301 -2.289 1 97.94 61 VAL B C 1
ATOM 1709 O O . VAL B 1 61 ? -2.178 1.827 -3.426 1 97.94 61 VAL B O 1
ATOM 1712 N N . GLY B 1 62 ? -1.817 1.685 -1.208 1 98.06 62 GLY B N 1
ATOM 1713 C CA . GLY B 1 62 ? -1.238 0.356 -1.325 1 98.06 62 GLY B CA 1
ATOM 1714 C C . GLY B 1 62 ? -2.172 -0.646 -1.976 1 98.06 62 GLY B C 1
ATOM 1715 O O . GLY B 1 62 ? -1.789 -1.333 -2.926 1 98.06 62 GLY B O 1
ATOM 1716 N N . PHE B 1 63 ? -3.334 -0.726 -1.519 1 98.56 63 PHE B N 1
ATOM 1717 C CA . PHE B 1 63 ? -4.266 -1.712 -2.051 1 98.56 63 PHE B CA 1
ATOM 1718 C C . PHE B 1 63 ? -4.785 -1.283 -3.418 1 98.56 63 PHE B C 1
ATOM 1720 O O . PHE B 1 63 ? -5.207 -2.119 -4.219 1 98.56 63 PHE B O 1
ATOM 1727 N N . PHE B 1 64 ? -4.805 0.028 -3.705 1 98.62 64 PHE B N 1
ATOM 1728 C CA . PHE B 1 64 ? -5.105 0.476 -5.059 1 98.62 64 PHE B CA 1
ATOM 1729 C C . PHE B 1 64 ? -4.07 -0.054 -6.047 1 98.62 64 PHE B C 1
ATOM 1731 O O . PHE B 1 64 ? -4.426 -0.554 -7.117 1 98.62 64 PHE B O 1
ATOM 1738 N N . ILE B 1 65 ? -2.826 0.047 -5.656 1 98.31 65 ILE B N 1
ATOM 1739 C CA . ILE B 1 65 ? -1.748 -0.434 -6.512 1 98.31 65 ILE B CA 1
ATOM 1740 C C . ILE B 1 65 ? -1.875 -1.943 -6.703 1 98.31 65 ILE B C 1
ATOM 1742 O O . ILE B 1 65 ? -1.875 -2.434 -7.836 1 98.31 65 ILE B O 1
ATOM 1746 N N . TYR B 1 66 ? -2.014 -2.682 -5.652 1 98.31 66 TYR B N 1
ATOM 1747 C CA . TYR B 1 66 ? -2.062 -4.137 -5.738 1 98.31 66 TYR B CA 1
ATOM 1748 C C . TYR B 1 66 ? -3.221 -4.594 -6.617 1 98.31 66 TYR B C 1
ATOM 1750 O O . TYR B 1 66 ? -3.043 -5.434 -7.504 1 98.31 66 TYR B O 1
ATOM 1758 N N . THR B 1 67 ? -4.414 -4.039 -6.344 1 98.25 67 THR B N 1
ATOM 1759 C CA . THR B 1 67 ? -5.586 -4.434 -7.117 1 98.25 67 THR B CA 1
ATOM 1760 C C . THR B 1 67 ? -5.41 -4.074 -8.586 1 98.25 67 THR B C 1
ATOM 1762 O O . THR B 1 67 ? -5.801 -4.844 -9.469 1 98.25 67 THR B O 1
ATOM 1765 N N . SER B 1 68 ? -4.867 -2.928 -8.883 1 98.25 68 SER B N 1
ATOM 1766 C CA . SER B 1 68 ? -4.594 -2.541 -10.266 1 98.25 68 SER B CA 1
ATOM 1767 C C . SER B 1 68 ? -3.65 -3.533 -10.938 1 98.25 68 SER B C 1
ATOM 1769 O O . SER B 1 68 ? -3.863 -3.908 -12.094 1 98.25 68 SER B O 1
ATOM 1771 N N . VAL B 1 69 ? -2.598 -3.936 -10.219 1 97.88 69 VAL B N 1
ATOM 1772 C CA . VAL B 1 69 ? -1.613 -4.863 -10.766 1 97.88 69 VAL B CA 1
ATOM 1773 C C . VAL B 1 69 ? -2.279 -6.207 -11.062 1 97.88 69 VAL B C 1
ATOM 1775 O O . VAL B 1 69 ? -2.037 -6.805 -12.117 1 97.88 69 VAL B O 1
ATOM 1778 N N . VAL B 1 70 ? -3.127 -6.691 -10.164 1 97.19 70 VAL B N 1
ATOM 1779 C CA . VAL B 1 70 ? -3.838 -7.949 -10.375 1 97.19 70 VAL B CA 1
ATOM 1780 C C . VAL B 1 70 ? -4.727 -7.836 -11.617 1 97.19 70 VAL B C 1
ATOM 1782 O O . VAL B 1 70 ? -4.762 -8.742 -12.445 1 97.19 70 VAL B O 1
ATOM 1785 N N . LEU B 1 71 ? -5.375 -6.723 -11.781 1 96.69 71 LEU B N 1
ATOM 1786 C CA . LEU B 1 71 ? -6.25 -6.523 -12.93 1 96.69 71 LEU B CA 1
ATOM 1787 C C . LEU B 1 71 ? -5.441 -6.445 -14.219 1 96.69 71 LEU B C 1
ATOM 1789 O O . LEU B 1 71 ? -5.875 -6.949 -15.258 1 96.69 71 LEU B O 1
ATOM 1793 N N . ILE B 1 72 ? -4.332 -5.809 -14.133 1 96.31 72 ILE B N 1
ATOM 1794 C CA . ILE B 1 72 ? -3.449 -5.746 -15.297 1 96.31 72 ILE B CA 1
ATOM 1795 C C . ILE B 1 72 ? -3.016 -7.16 -15.688 1 96.31 72 ILE B C 1
ATOM 1797 O O . ILE B 1 72 ? -2.941 -7.484 -16.875 1 96.31 72 ILE B O 1
ATOM 1801 N N . SER B 1 73 ? -2.713 -7.965 -14.703 1 94.69 73 SER B N 1
ATOM 1802 C CA . SER B 1 73 ? -2.34 -9.352 -14.977 1 94.69 73 SER B CA 1
ATOM 1803 C C . SER B 1 73 ? -3.457 -10.086 -15.711 1 94.69 73 SER B C 1
ATOM 1805 O O . SER B 1 73 ? -3.195 -10.859 -16.641 1 94.69 73 SER B O 1
ATOM 1807 N N . TYR B 1 74 ? -4.703 -9.844 -15.367 1 92.12 74 TYR B N 1
ATOM 1808 C CA . TYR B 1 74 ? -5.84 -10.43 -16.062 1 92.12 74 TYR B CA 1
ATOM 1809 C C . TYR B 1 74 ? -5.859 -10 -17.531 1 92.12 74 TYR B C 1
ATOM 1811 O O . TYR B 1 74 ? -6.211 -10.797 -18.406 1 92.12 74 TYR B O 1
ATOM 1819 N N . CYS B 1 75 ? -5.527 -8.805 -17.75 1 91 75 CYS B N 1
ATOM 1820 C CA . CYS B 1 75 ? -5.543 -8.281 -19.109 1 91 75 CYS B CA 1
ATOM 1821 C C . CYS B 1 75 ? -4.523 -9 -19.984 1 91 75 CYS B C 1
ATOM 1823 O O . CYS B 1 75 ? -4.688 -9.078 -21.203 1 91 75 CYS B O 1
ATOM 1825 N N . PHE B 1 76 ? -3.516 -9.523 -19.422 1 91.19 76 PHE B N 1
ATOM 1826 C CA . PHE B 1 76 ? -2.512 -10.289 -20.156 1 91.19 76 PHE B CA 1
ATOM 1827 C C . PHE B 1 76 ? -2.871 -11.766 -20.188 1 91.19 76 PHE B C 1
ATOM 1829 O O . PHE B 1 76 ? -2.086 -12.586 -20.672 1 91.19 76 PHE B O 1
ATOM 1836 N N . GLY B 1 77 ? -4.055 -12.094 -19.641 1 85.88 77 GLY B N 1
ATOM 1837 C CA . GLY B 1 77 ? -4.527 -13.469 -19.656 1 85.88 77 GLY B CA 1
ATOM 1838 C C . GLY B 1 77 ? -3.865 -14.344 -18.609 1 85.88 77 GLY B C 1
ATOM 1839 O O . GLY B 1 77 ? -3.92 -15.57 -18.703 1 85.88 77 GLY B O 1
ATOM 1840 N N . ASN B 1 78 ? -3.156 -13.719 -17.734 1 87.44 78 ASN B N 1
ATOM 1841 C CA . ASN B 1 78 ? -2.5 -14.461 -16.656 1 87.44 78 ASN B CA 1
ATOM 1842 C C . ASN B 1 78 ? -3.375 -14.531 -15.414 1 87.44 78 ASN B C 1
ATOM 1844 O O . ASN B 1 78 ? -3.768 -13.5 -14.867 1 87.44 78 ASN B O 1
ATOM 1848 N N . THR B 1 79 ? -3.693 -15.781 -14.992 1 85.06 79 THR B N 1
ATOM 1849 C CA . THR B 1 79 ? -4.578 -15.945 -13.844 1 85.06 79 THR B CA 1
ATOM 1850 C C . THR B 1 79 ? -3.914 -16.797 -12.766 1 85.06 79 THR B C 1
ATOM 1852 O O . THR B 1 79 ? -4.59 -17.328 -11.891 1 85.06 79 THR B O 1
ATOM 1855 N N . GLU B 1 80 ? -2.668 -16.875 -12.836 1 85.31 80 GLU B N 1
ATOM 1856 C CA . GLU B 1 80 ? -1.967 -17.734 -11.891 1 85.31 80 GLU B CA 1
ATOM 1857 C C . GLU B 1 80 ? -2.076 -17.203 -10.469 1 85.31 80 GLU B C 1
ATOM 1859 O O . GLU B 1 80 ? -2.029 -17.984 -9.5 1 85.31 80 GLU B O 1
ATOM 1864 N N . HIS B 1 81 ? -2.232 -15.945 -10.414 1 88.12 81 HIS B N 1
ATOM 1865 C CA . HIS B 1 81 ? -2.299 -15.328 -9.094 1 88.12 81 HIS B CA 1
ATOM 1866 C C . HIS B 1 81 ? -3.484 -15.859 -8.297 1 88.12 81 HIS B C 1
ATOM 1868 O O . HIS B 1 81 ? -3.465 -15.844 -7.062 1 88.12 81 HIS B O 1
ATOM 1874 N N . LYS B 1 82 ? -4.477 -16.375 -8.891 1 85.81 82 LYS B N 1
ATOM 1875 C CA . LYS B 1 82 ? -5.68 -16.844 -8.219 1 85.81 82 LYS B CA 1
ATOM 1876 C C . LYS B 1 82 ? -5.391 -18.094 -7.387 1 85.81 82 LYS B C 1
ATOM 1878 O O . LYS B 1 82 ? -6.16 -18.438 -6.492 1 85.81 82 LYS B O 1
ATOM 1883 N N . LYS B 1 83 ? -4.332 -18.672 -7.68 1 83.62 83 LYS B N 1
ATOM 1884 C CA . LYS B 1 83 ? -3.994 -19.938 -7.023 1 83.62 83 LYS B CA 1
ATOM 1885 C C . LYS B 1 83 ? -2.986 -19.719 -5.898 1 83.62 83 LYS B C 1
ATOM 1887 O O . LYS B 1 83 ? -2.463 -20.672 -5.332 1 83.62 83 LYS B O 1
ATOM 1892 N N . THR B 1 84 ? -2.826 -18.516 -5.664 1 90.56 84 THR B N 1
ATOM 1893 C CA . THR B 1 84 ? -1.783 -18.234 -4.688 1 90.56 84 THR B CA 1
ATOM 1894 C C . THR B 1 84 ? -2.391 -17.938 -3.32 1 90.56 84 THR B C 1
ATOM 1896 O O . THR B 1 84 ? -3.482 -17.375 -3.232 1 90.56 84 THR B O 1
ATOM 1899 N N . LEU B 1 85 ? -1.652 -18.297 -2.299 1 93.81 85 LEU B N 1
ATOM 1900 C CA . LEU B 1 85 ? -2.014 -17.938 -0.931 1 93.81 85 LEU B CA 1
ATOM 1901 C C . LEU B 1 85 ? -1.903 -16.422 -0.718 1 93.81 85 LEU B C 1
ATOM 1903 O O . LEU B 1 85 ? -2.566 -15.867 0.161 1 93.81 85 LEU B O 1
ATOM 1907 N N . VAL B 1 86 ? -1.076 -15.75 -1.448 1 96.12 86 VAL B N 1
ATOM 1908 C CA . VAL B 1 86 ? -0.855 -14.312 -1.345 1 96.12 86 VAL B CA 1
ATOM 1909 C C . VAL B 1 86 ? -2.168 -13.562 -1.583 1 96.12 86 VAL B C 1
ATOM 1911 O O . VAL B 1 86 ? -2.506 -12.641 -0.844 1 96.12 86 VAL B O 1
ATOM 1914 N N . GLU B 1 87 ? -2.908 -13.961 -2.568 1 96.62 87 GLU B N 1
ATOM 1915 C CA . GLU B 1 87 ? -4.184 -13.328 -2.881 1 96.62 87 GLU B CA 1
ATOM 1916 C C . GLU B 1 87 ? -5.16 -13.438 -1.711 1 96.62 87 GLU B C 1
ATOM 1918 O O . GLU B 1 87 ? -5.852 -12.477 -1.377 1 96.62 87 GLU B O 1
ATOM 1923 N N . ILE B 1 88 ? -5.207 -14.531 -1.079 1 96.44 88 ILE B N 1
ATOM 1924 C CA . ILE B 1 88 ? -6.098 -14.773 0.051 1 96.44 88 ILE B CA 1
ATOM 1925 C C . ILE B 1 88 ? -5.703 -13.875 1.222 1 96.44 88 ILE B C 1
ATOM 1927 O O . ILE B 1 88 ? -6.551 -13.195 1.8 1 96.44 88 ILE B O 1
ATOM 1931 N N . ILE B 1 89 ? -4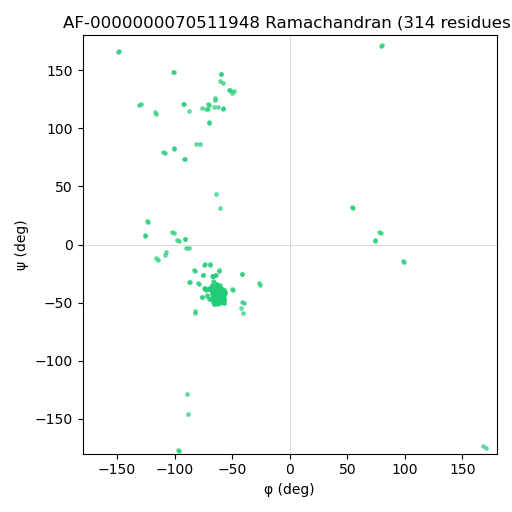.477 -13.883 1.544 1 97.44 89 ILE B N 1
ATOM 1932 C CA . ILE B 1 89 ? -4.012 -13.117 2.695 1 97.44 89 ILE B CA 1
ATOM 1933 C C . ILE B 1 89 ? -4.176 -11.625 2.42 1 97.44 89 ILE B C 1
ATOM 1935 O O . ILE B 1 89 ? -4.562 -10.859 3.307 1 97.44 89 ILE B O 1
ATOM 1939 N N . MET B 1 90 ? -3.852 -11.188 1.215 1 98.06 90 MET B N 1
ATOM 1940 C CA . MET B 1 90 ? -4.023 -9.781 0.863 1 98.06 90 MET B CA 1
ATOM 1941 C C . MET B 1 90 ? -5.477 -9.352 1.025 1 98.06 90 MET B C 1
ATOM 1943 O O . MET B 1 90 ? -5.75 -8.25 1.511 1 98.06 90 MET B O 1
ATOM 1947 N N . ASN B 1 91 ? -6.414 -10.164 0.637 1 98.56 91 ASN B N 1
ATOM 1948 C CA . ASN B 1 91 ? -7.828 -9.836 0.783 1 98.56 91 ASN B CA 1
ATOM 1949 C C . ASN B 1 91 ? -8.258 -9.836 2.248 1 98.56 91 ASN B C 1
ATOM 1951 O O . ASN B 1 91 ? -9.078 -9.016 2.662 1 98.56 91 ASN B O 1
ATOM 1955 N N . PHE B 1 92 ? -7.73 -10.75 2.975 1 98.12 92 PHE B N 1
ATOM 1956 C CA . PHE B 1 92 ? -8.008 -10.797 4.406 1 98.12 92 PHE B CA 1
ATOM 1957 C C . PHE B 1 92 ? -7.512 -9.531 5.094 1 98.12 92 PHE B C 1
ATOM 1959 O O . PHE B 1 92 ? -8.258 -8.891 5.836 1 98.12 92 PHE B O 1
ATOM 1966 N N . VAL B 1 93 ? -6.285 -9.18 4.844 1 98.25 93 VAL B N 1
ATOM 1967 C CA . VAL B 1 93 ? -5.691 -7.973 5.414 1 98.25 93 VAL B CA 1
ATOM 1968 C C . VAL B 1 93 ? -6.465 -6.742 4.945 1 98.25 93 VAL B C 1
ATOM 1970 O O . VAL B 1 93 ? -6.746 -5.84 5.734 1 98.25 93 VAL B O 1
ATOM 1973 N N . GLY B 1 94 ? -6.797 -6.711 3.662 1 98.5 94 GLY B N 1
ATOM 1974 C CA . GLY B 1 94 ? -7.582 -5.605 3.139 1 98.5 94 GLY B CA 1
ATOM 1975 C C . GLY B 1 94 ? -8.906 -5.426 3.852 1 98.5 94 GLY B C 1
ATOM 1976 O O . GLY B 1 94 ? -9.305 -4.297 4.16 1 98.5 94 GLY B O 1
ATOM 1977 N N . THR B 1 95 ? -9.602 -6.508 4.121 1 98.62 95 THR B N 1
ATOM 1978 C CA . THR B 1 95 ? -10.883 -6.441 4.816 1 98.62 95 THR B CA 1
ATOM 1979 C C . THR B 1 95 ? -10.727 -5.77 6.18 1 98.62 95 THR B C 1
ATOM 1981 O O . THR B 1 95 ? -11.438 -4.812 6.492 1 98.62 95 THR B O 1
ATOM 1984 N N . PHE B 1 96 ? -9.781 -6.18 6.879 1 98.44 96 PHE B N 1
ATOM 1985 C CA . PHE B 1 96 ? -9.586 -5.688 8.234 1 98.44 96 PHE B CA 1
ATOM 1986 C C . PHE B 1 96 ? -9.094 -4.246 8.219 1 98.44 96 PHE B C 1
ATOM 1988 O O . PHE B 1 96 ? -9.555 -3.42 9.016 1 98.44 96 PHE B O 1
ATOM 1995 N N . MET B 1 97 ? -8.156 -3.969 7.363 1 98.5 97 MET B N 1
ATOM 1996 C CA . MET B 1 97 ? -7.543 -2.643 7.34 1 98.5 97 MET B CA 1
ATOM 1997 C C . MET B 1 97 ? -8.555 -1.588 6.902 1 98.5 97 MET B C 1
ATOM 1999 O O . MET B 1 97 ? -8.609 -0.501 7.48 1 98.5 97 MET B O 1
ATOM 2003 N N . PHE B 1 98 ? -9.312 -1.898 5.891 1 98.69 98 PHE B N 1
ATOM 2004 C CA . PHE B 1 98 ? -10.297 -0.923 5.43 1 98.69 98 PHE B CA 1
ATOM 2005 C C . PHE B 1 98 ? -11.367 -0.689 6.488 1 98.69 98 PHE B C 1
ATOM 2007 O O . PHE B 1 98 ? -11.836 0.437 6.668 1 98.69 98 PHE B O 1
ATOM 2014 N N . ILE B 1 99 ? -11.797 -1.695 7.195 1 98.5 99 ILE B N 1
ATOM 2015 C CA . ILE B 1 99 ? -12.773 -1.539 8.266 1 98.5 99 ILE B CA 1
ATOM 2016 C C . ILE B 1 99 ? -12.172 -0.713 9.398 1 98.5 99 ILE B C 1
ATOM 2018 O O . ILE B 1 99 ? -12.836 0.158 9.961 1 98.5 99 ILE B O 1
ATOM 2022 N N . ALA B 1 100 ? -10.953 -0.973 9.734 1 97.88 100 ALA B N 1
ATOM 2023 C CA . ALA B 1 100 ? -10.266 -0.229 10.789 1 97.88 100 ALA B CA 1
ATOM 2024 C C . ALA B 1 100 ? -10.156 1.251 10.438 1 97.88 100 ALA B C 1
ATOM 2026 O O . ALA B 1 100 ? -10.453 2.119 11.258 1 97.88 100 ALA B O 1
ATOM 2027 N N . VAL B 1 101 ? -9.68 1.542 9.219 1 97.75 101 VAL B N 1
ATOM 2028 C CA . VAL B 1 101 ? -9.562 2.926 8.773 1 97.75 101 VAL B CA 1
ATOM 2029 C C . VAL B 1 101 ? -10.938 3.574 8.727 1 97.75 101 VAL B C 1
ATOM 2031 O O . VAL B 1 101 ? -11.109 4.723 9.148 1 97.75 101 VAL B O 1
ATOM 2034 N N . GLY B 1 102 ? -11.93 2.834 8.203 1 97.69 102 GLY B N 1
ATOM 2035 C CA . GLY B 1 102 ? -13.289 3.346 8.172 1 97.69 102 GLY B CA 1
ATOM 2036 C C . GLY B 1 102 ? -13.828 3.672 9.555 1 97.69 102 GLY B C 1
ATOM 2037 O O . GLY B 1 102 ? -14.445 4.723 9.75 1 97.69 102 GLY B O 1
ATOM 2038 N N . GLY B 1 103 ? -13.656 2.756 10.461 1 96.12 103 GLY B N 1
ATOM 2039 C CA . GLY B 1 103 ? -14.078 3.016 11.828 1 96.12 103 GLY B CA 1
ATOM 2040 C C . GLY B 1 103 ? -13.422 4.242 12.43 1 96.12 103 GLY B C 1
ATOM 2041 O O . GLY B 1 103 ? -14.07 5.02 13.133 1 96.12 103 GLY B O 1
ATOM 2042 N N . THR B 1 104 ? -12.133 4.359 12.25 1 95.25 104 THR B N 1
ATOM 2043 C CA . THR B 1 104 ? -11.406 5.527 12.734 1 95.25 104 THR B CA 1
ATOM 2044 C C . THR B 1 104 ? -11.992 6.809 12.148 1 95.25 104 THR B C 1
ATOM 2046 O O . THR B 1 104 ? -12.195 7.785 12.867 1 95.25 104 THR B O 1
ATOM 2049 N N . ALA B 1 105 ? -12.219 6.809 10.859 1 95.12 105 ALA B N 1
ATOM 2050 C CA . ALA B 1 105 ? -12.781 7.984 10.195 1 95.12 105 ALA B CA 1
ATOM 2051 C C . ALA B 1 105 ? -14.172 8.305 10.734 1 95.12 105 ALA B C 1
ATOM 2053 O O . ALA B 1 105 ? -14.477 9.461 11.039 1 95.12 105 ALA B O 1
ATOM 2054 N N . LEU B 1 106 ? -15.039 7.316 10.906 1 94.62 106 LEU B N 1
ATOM 2055 C CA . LEU B 1 106 ? -16.391 7.516 11.422 1 94.62 106 LEU B CA 1
ATOM 2056 C C . LEU B 1 106 ? -16.359 8.055 12.844 1 94.62 106 LEU B C 1
ATOM 2058 O O . LEU B 1 106 ? -17.125 8.953 13.195 1 94.62 106 LEU B O 1
ATOM 2062 N N . HIS B 1 107 ? -15.484 7.449 13.578 1 92.12 107 HIS B N 1
ATOM 2063 C CA . HIS B 1 107 ? -15.359 7.902 14.961 1 92.12 107 HIS B CA 1
ATOM 2064 C C . HIS B 1 107 ? -14.922 9.367 15.023 1 92.12 107 HIS B C 1
ATOM 2066 O O . HIS B 1 107 ? -15.531 10.172 15.727 1 92.12 107 HIS B O 1
ATOM 2072 N N . TYR B 1 108 ? -13.922 9.734 14.32 1 89.88 108 TYR B N 1
ATOM 2073 C CA . TYR B 1 108 ? -13.375 11.086 14.344 1 89.88 108 TYR B CA 1
ATOM 2074 C C . TYR B 1 108 ? -14.391 12.086 13.797 1 89.88 108 TYR B C 1
ATOM 2076 O O . TYR B 1 108 ? -14.672 13.109 14.438 1 89.88 108 TYR B O 1
ATOM 2084 N N . TRP B 1 109 ? -14.969 11.805 12.711 1 89.75 109 TRP B N 1
ATOM 2085 C CA . TRP B 1 109 ? -15.781 12.797 12.016 1 89.75 109 TRP B CA 1
ATOM 2086 C C . TRP B 1 109 ? -17.188 12.859 12.602 1 89.75 109 TRP B C 1
ATOM 2088 O O . TRP B 1 109 ? -17.906 13.852 12.414 1 89.75 109 TRP B O 1
ATOM 2098 N N . HIS B 1 110 ? -17.594 11.844 13.227 1 87.19 110 HIS B N 1
ATOM 2099 C CA . HIS B 1 110 ? -18.844 11.922 13.945 1 87.19 110 HIS B CA 1
ATOM 2100 C C . HIS B 1 110 ? -18.781 12.945 15.07 1 87.19 110 HIS B C 1
ATOM 2102 O O . HIS B 1 110 ? -19.781 13.625 15.359 1 87.19 110 HIS B O 1
ATOM 2108 N N . GLY B 1 111 ? -17.656 13.07 15.68 1 82 111 GLY B N 1
ATOM 2109 C CA . GLY B 1 111 ? -17.5 13.992 16.797 1 82 111 GLY B CA 1
ATOM 2110 C C . GLY B 1 111 ? -16.922 15.336 16.375 1 82 111 GLY B C 1
ATOM 2111 O O . GLY B 1 111 ? -16.672 16.203 17.219 1 82 111 GLY B O 1
ATOM 2112 N N . TYR B 1 112 ? -16.719 15.469 15.148 1 77.38 112 TYR B N 1
ATOM 2113 C CA . TYR B 1 112 ? -16.078 16.688 14.648 1 77.38 112 TYR B CA 1
ATOM 2114 C C . TYR B 1 112 ? -16.953 17.906 14.898 1 77.38 112 TYR B C 1
ATOM 2116 O O . TYR B 1 112 ? -18.156 17.891 14.586 1 77.38 112 TYR B O 1
ATOM 2124 N N . GLN B 1 113 ? -16.469 18.953 15.57 1 69.81 113 GLN B N 1
ATOM 2125 C CA . GLN B 1 113 ? -17.141 20.234 15.781 1 69.81 113 GLN B CA 1
ATOM 2126 C C . GLN B 1 113 ? -16.375 21.359 15.102 1 69.81 113 GLN B C 1
ATOM 2128 O O . GLN B 1 113 ? -15.203 21.594 15.398 1 69.81 113 GLN B O 1
ATOM 2133 N N . PRO B 1 114 ? -17.016 21.875 14.094 1 66.25 114 PRO B N 1
ATOM 2134 C CA . PRO B 1 114 ? -16.328 22.969 13.406 1 66.25 114 PRO B CA 1
ATOM 2135 C C . PRO B 1 114 ? -16 24.141 14.336 1 66.25 114 PRO B C 1
ATOM 2137 O O . PRO B 1 114 ? -16.594 24.266 15.406 1 66.25 114 PRO B O 1
ATOM 2140 N N . GLU B 1 115 ? -14.773 24.766 14.211 1 60.03 115 GLU B N 1
ATOM 2141 C CA . GLU B 1 115 ? -14.398 25.922 15.031 1 60.03 115 GLU B CA 1
ATOM 2142 C C . GLU B 1 115 ? -15.57 26.891 15.188 1 60.03 115 GLU B C 1
ATOM 2144 O O . GLU B 1 115 ? -15.82 27.391 16.281 1 60.03 115 GLU B O 1
ATOM 2149 N N . GLN B 1 116 ? -16.109 27.422 14.039 1 58.5 116 GLN B N 1
ATOM 2150 C CA . GLN B 1 116 ? -17.188 28.391 14.219 1 58.5 116 GLN B CA 1
ATOM 2151 C C . GLN B 1 116 ? -18.5 27.703 14.539 1 58.5 116 GLN B C 1
ATOM 2153 O O . GLN B 1 116 ? -19 26.891 13.758 1 58.5 116 GLN B O 1
ATOM 2158 N N . LYS B 1 117 ? -18.734 27.438 15.797 1 56.53 117 LYS B N 1
ATOM 2159 C CA . LYS B 1 117 ? -19.828 26.812 16.516 1 56.53 117 LYS B CA 1
ATOM 2160 C C . LYS B 1 117 ? -21.156 26.953 15.773 1 56.53 117 LYS B C 1
ATOM 2162 O O . LYS B 1 117 ? -22.047 26.125 15.906 1 56.53 117 LYS B O 1
ATOM 2167 N N . PHE B 1 118 ? -21.312 28.047 15.086 1 51.81 118 PHE B N 1
ATOM 2168 C CA . PHE B 1 118 ? -22.688 28.328 14.68 1 51.81 118 PHE B CA 1
ATOM 2169 C C . PHE B 1 118 ? -22.984 27.703 13.32 1 51.81 118 PHE B C 1
ATOM 2171 O O . PHE B 1 118 ? -24 28.031 12.695 1 51.81 118 PHE B O 1
ATOM 2178 N N . ILE B 1 119 ? -21.922 27.062 12.711 1 50.22 119 ILE B N 1
ATOM 2179 C CA . ILE B 1 119 ? -22.281 26.531 11.406 1 50.22 119 ILE B CA 1
ATOM 2180 C C . ILE B 1 119 ? -22.547 25.031 11.516 1 50.22 119 ILE B C 1
ATOM 2182 O O . ILE B 1 119 ? -21.625 24.25 11.75 1 50.22 119 ILE B O 1
ATOM 2186 N N . TYR B 1 120 ? -23.688 24.609 11.914 1 49.59 120 TYR B N 1
ATOM 2187 C CA . TYR B 1 120 ? -24.266 23.297 12.188 1 49.59 120 TYR B CA 1
ATOM 2188 C C . TYR B 1 120 ? -23.812 22.281 11.148 1 49.59 120 TYR B C 1
ATOM 2190 O O . TYR B 1 120 ? -23.641 21.109 11.461 1 49.59 120 TYR B O 1
ATOM 2198 N N . ASP B 1 121 ? -23.938 22.625 9.836 1 57 121 ASP B N 1
ATOM 2199 C CA . ASP B 1 121 ? -23.703 21.547 8.875 1 57 121 ASP B CA 1
ATOM 2200 C C . ASP B 1 121 ? -22.375 21.75 8.141 1 57 121 ASP B C 1
ATOM 2202 O O . ASP B 1 121 ? -22.328 22.438 7.117 1 57 121 ASP B O 1
ATOM 2206 N N . ALA B 1 122 ? -21.234 21.406 8.805 1 68.62 122 ALA B N 1
ATOM 2207 C CA . ALA B 1 122 ? -19.953 21.547 8.109 1 68.62 122 ALA B CA 1
ATOM 2208 C C . ALA B 1 122 ? -19.828 20.516 6.996 1 68.62 122 ALA B C 1
ATOM 2210 O O . ALA B 1 122 ? -19.891 19.312 7.246 1 68.62 122 ALA B O 1
ATOM 2211 N N . PRO B 1 123 ? -19.969 20.891 5.758 1 84.06 123 PRO B N 1
ATOM 2212 C CA . PRO B 1 123 ? -19.828 19.984 4.609 1 84.06 123 PRO B CA 1
ATOM 2213 C C . PRO B 1 123 ? -18.656 19.016 4.762 1 84.06 123 PRO B C 1
ATOM 2215 O O . PRO B 1 123 ? -18.75 17.875 4.32 1 84.06 123 PRO B O 1
ATOM 2218 N N . GLU B 1 124 ? -17.703 19.344 5.492 1 86.12 124 GLU B N 1
ATOM 2219 C CA . GLU B 1 124 ? -16.547 18.484 5.684 1 86.12 124 GLU B CA 1
ATOM 2220 C C . GLU B 1 124 ? -16.891 17.297 6.582 1 86.12 124 GLU B C 1
ATOM 2222 O O . GLU B 1 124 ? -16.359 16.203 6.395 1 86.12 124 GLU B O 1
ATOM 2227 N N . ARG B 1 125 ? -17.688 17.562 7.555 1 88.19 125 ARG B N 1
ATOM 2228 C CA . ARG B 1 125 ? -18.109 16.469 8.43 1 88.19 125 ARG B CA 1
ATOM 2229 C C . ARG B 1 125 ? -18.844 15.383 7.645 1 88.19 125 ARG B C 1
ATOM 2231 O O . ARG B 1 125 ? -18.578 14.195 7.82 1 88.19 125 ARG B O 1
ATOM 2238 N N . GLN B 1 126 ? -19.703 15.812 6.848 1 91.31 126 GLN B N 1
ATOM 2239 C CA . GLN B 1 126 ? -20.453 14.859 6.031 1 91.31 126 GLN B CA 1
ATOM 2240 C C . GLN B 1 126 ? -19.531 14.102 5.082 1 91.31 126 GLN B C 1
ATOM 2242 O O . GLN B 1 126 ? -19.719 12.898 4.863 1 91.31 126 GLN B O 1
ATOM 2247 N N . ILE B 1 127 ? -18.656 14.742 4.492 1 93.94 127 ILE B N 1
ATOM 2248 C CA . ILE B 1 127 ? -17.703 14.109 3.586 1 93.94 127 ILE B CA 1
ATOM 2249 C C . ILE B 1 127 ? -16.859 13.102 4.355 1 93.94 127 ILE B C 1
ATOM 2251 O O . ILE B 1 127 ? -16.594 12 3.861 1 93.94 127 ILE B O 1
ATOM 2255 N N . GLY B 1 128 ? -16.422 13.484 5.531 1 94.12 128 GLY B N 1
ATOM 2256 C CA . GLY B 1 128 ? -15.664 12.562 6.363 1 94.12 128 GLY B CA 1
ATOM 2257 C C . GLY B 1 128 ? -16.438 11.312 6.715 1 94.12 128 GLY B C 1
ATOM 2258 O O . GLY B 1 128 ? -15.898 10.203 6.68 1 94.12 128 GLY B O 1
ATOM 2259 N N . LEU B 1 129 ? -17.656 11.484 7.023 1 94.69 129 LEU B N 1
ATOM 2260 C CA . LEU B 1 129 ? -18.5 10.336 7.32 1 94.69 129 LEU B CA 1
ATOM 2261 C C . LEU B 1 129 ? -18.719 9.484 6.074 1 94.69 129 LEU B C 1
ATOM 2263 O O . LEU B 1 129 ? -18.781 8.25 6.168 1 94.69 129 LEU B O 1
ATOM 2267 N N . ALA B 1 130 ? -18.812 10.125 4.984 1 96.56 130 ALA B N 1
ATOM 2268 C CA . ALA B 1 130 ? -18.922 9.398 3.729 1 96.56 130 ALA B CA 1
ATOM 2269 C C . ALA B 1 130 ? -17.672 8.562 3.461 1 96.56 130 ALA B C 1
ATOM 2271 O O . ALA B 1 130 ? -17.781 7.398 3.062 1 96.56 130 ALA B O 1
ATOM 2272 N N . VAL B 1 131 ? -16.516 9.164 3.676 1 97.81 131 VAL B N 1
ATOM 2273 C CA . VAL B 1 131 ? -15.258 8.438 3.504 1 97.81 131 VAL B CA 1
ATOM 2274 C C . VAL B 1 131 ? -15.25 7.203 4.41 1 97.81 131 VAL B C 1
ATOM 2276 O O . VAL B 1 131 ? -14.914 6.102 3.969 1 97.81 131 VAL B O 1
ATOM 2279 N N . GLY B 1 132 ? -15.625 7.383 5.664 1 97.94 132 GLY B N 1
ATOM 2280 C CA . GLY B 1 132 ? -15.688 6.262 6.586 1 97.94 132 GLY B CA 1
ATOM 2281 C C . GLY B 1 132 ? -16.641 5.168 6.137 1 97.94 132 GLY B C 1
ATOM 2282 O O . GLY B 1 132 ? -16.297 3.986 6.172 1 97.94 132 GLY B O 1
ATOM 2283 N N . SER B 1 133 ? -17.781 5.609 5.766 1 98.19 133 SER B N 1
ATOM 2284 C CA . SER B 1 133 ? -18.781 4.656 5.305 1 98.19 133 SER B CA 1
ATOM 2285 C C . SER B 1 133 ? -18.312 3.912 4.059 1 98.19 133 SER B C 1
ATOM 2287 O O . SER B 1 133 ? -18.484 2.697 3.949 1 98.19 133 SER B O 1
ATOM 2289 N N . LEU B 1 134 ? -17.766 4.605 3.152 1 98.69 134 LEU B N 1
ATOM 2290 C CA . LEU B 1 134 ? -17.25 3.986 1.935 1 98.69 134 LEU B CA 1
ATOM 2291 C C . LEU B 1 134 ? -16.125 3.004 2.256 1 98.69 134 LEU B C 1
ATOM 2293 O O . LEU B 1 134 ? -15.984 1.974 1.591 1 98.69 134 LEU B O 1
ATOM 2297 N N . CYS B 1 135 ? -15.297 3.32 3.229 1 98.75 135 CYS B N 1
ATOM 2298 C CA . CYS B 1 135 ? -14.25 2.4 3.645 1 98.75 135 CYS B CA 1
ATOM 2299 C C . CYS B 1 135 ? -14.836 1.103 4.184 1 98.75 135 CYS B C 1
ATOM 2301 O O . CYS B 1 135 ? -14.32 0.018 3.908 1 98.75 135 CYS B O 1
ATOM 2303 N N . VAL B 1 136 ? -15.883 1.211 4.938 1 98.44 136 VAL B N 1
ATOM 2304 C CA . VAL B 1 136 ? -16.531 0.015 5.457 1 98.44 136 VAL B CA 1
ATOM 2305 C C . VAL B 1 136 ? -17.094 -0.812 4.301 1 98.44 136 VAL B C 1
ATOM 2307 O O . VAL B 1 136 ? -16.953 -2.037 4.277 1 98.44 136 VAL B O 1
ATOM 2310 N N . LEU B 1 137 ? -17.672 -0.196 3.367 1 98.69 137 LEU B N 1
ATOM 2311 C CA . LEU B 1 137 ? -18.156 -0.878 2.174 1 98.69 137 LEU B CA 1
ATOM 2312 C C . LEU B 1 137 ? -17.016 -1.552 1.428 1 98.69 137 LEU B C 1
ATOM 2314 O O . LEU B 1 137 ? -17.156 -2.682 0.951 1 98.69 137 LEU B O 1
ATOM 2318 N N . GLU B 1 138 ? -15.93 -0.862 1.297 1 98.81 138 GLU B N 1
ATOM 2319 C CA . GLU B 1 138 ? -14.742 -1.434 0.672 1 98.81 138 GLU B CA 1
ATOM 2320 C C . GLU B 1 138 ? -14.273 -2.678 1.42 1 98.81 138 GLU B C 1
ATOM 2322 O O . GLU B 1 138 ? -13.859 -3.66 0.801 1 98.81 138 GLU B O 1
ATOM 2327 N N . GLY B 1 139 ? -14.305 -2.555 2.783 1 98.69 139 GLY B N 1
ATOM 2328 C CA . GLY B 1 139 ? -13.992 -3.74 3.564 1 98.69 139 GLY B CA 1
ATOM 2329 C C . GLY B 1 139 ? -14.883 -4.922 3.238 1 98.69 139 GLY B C 1
ATOM 2330 O O . GLY B 1 139 ? -14.414 -6.059 3.152 1 98.69 139 GLY B O 1
ATOM 2331 N N . ALA B 1 140 ? -16.125 -4.656 3.064 1 98.56 140 ALA B N 1
ATOM 2332 C CA . ALA B 1 140 ? -17.062 -5.703 2.664 1 98.56 140 ALA B CA 1
ATOM 2333 C C . ALA B 1 140 ? -16.719 -6.258 1.287 1 98.56 140 ALA B C 1
ATOM 2335 O O . ALA B 1 140 ? -16.781 -7.469 1.061 1 98.56 140 ALA B O 1
ATOM 2336 N N . ALA B 1 141 ? -16.375 -5.418 0.403 1 98.56 141 ALA B N 1
ATOM 2337 C CA . ALA B 1 141 ? -15.969 -5.863 -0.927 1 98.56 141 ALA B CA 1
ATOM 2338 C C . ALA B 1 141 ? -14.75 -6.777 -0.851 1 98.56 141 ALA B C 1
ATOM 2340 O O . ALA B 1 141 ? -14.68 -7.781 -1.559 1 98.56 141 ALA B O 1
ATOM 2341 N N . TYR B 1 142 ? -13.789 -6.441 -0.009 1 98.75 142 TYR B N 1
ATOM 2342 C CA . TYR B 1 142 ? -12.617 -7.285 0.172 1 98.75 142 TYR B CA 1
ATOM 2343 C C . TYR B 1 142 ? -12.992 -8.617 0.81 1 98.75 142 TYR B C 1
ATOM 2345 O O . TYR B 1 142 ? -12.375 -9.648 0.527 1 98.75 142 TYR B O 1
ATOM 2353 N N . LEU B 1 143 ? -14 -8.594 1.627 1 98.44 143 LEU B N 1
ATOM 2354 C CA . LEU B 1 143 ? -14.469 -9.844 2.215 1 98.44 143 LEU B CA 1
ATOM 2355 C C . LEU B 1 143 ? -15.047 -10.766 1.147 1 98.44 143 LEU B C 1
ATOM 2357 O O . LEU B 1 143 ? -14.766 -11.961 1.136 1 98.44 143 LEU B O 1
ATOM 2361 N N . VAL B 1 144 ? -15.859 -10.234 0.28 1 98.12 144 VAL B N 1
ATOM 2362 C CA . VAL B 1 144 ? -16.422 -11.008 -0.821 1 98.12 144 VAL B CA 1
ATOM 2363 C C . VAL B 1 144 ? -15.289 -11.562 -1.689 1 98.12 144 VAL B C 1
ATOM 2365 O O . VAL B 1 144 ? -15.305 -12.734 -2.064 1 98.12 144 VAL B O 1
ATOM 2368 N N . ASP B 1 145 ? -14.312 -10.688 -1.988 1 98.06 145 ASP B N 1
ATOM 2369 C CA . ASP B 1 145 ? -13.18 -11.117 -2.797 1 98.06 145 ASP B CA 1
ATOM 2370 C C . ASP B 1 145 ? -12.383 -12.219 -2.088 1 98.06 145 ASP B C 1
ATOM 2372 O O . ASP B 1 145 ? -11.812 -13.094 -2.738 1 98.06 145 ASP B O 1
ATOM 2376 N N . LEU B 1 146 ? -12.336 -12.102 -0.789 1 97.62 146 LEU B N 1
ATOM 2377 C CA . LEU B 1 146 ? -11.68 -13.125 0.014 1 97.62 146 LEU B CA 1
ATOM 2378 C C . LEU B 1 146 ? -12.352 -14.484 -0.178 1 97.62 146 LEU B C 1
ATOM 2380 O O . LEU B 1 146 ? -11.68 -15.492 -0.382 1 97.62 146 LEU B O 1
ATOM 2384 N N . ILE B 1 147 ? -13.625 -14.492 -0.122 1 96.81 147 ILE B N 1
ATOM 2385 C CA . ILE B 1 147 ? -14.383 -15.727 -0.311 1 96.81 147 ILE B CA 1
ATOM 2386 C C . ILE B 1 147 ? -14.117 -16.281 -1.706 1 96.81 147 ILE B C 1
ATOM 2388 O O . ILE B 1 147 ? -13.859 -17.484 -1.863 1 96.81 147 ILE B O 1
ATOM 2392 N N . LEU B 1 148 ? -14.133 -15.43 -2.688 1 95.19 148 LEU B N 1
ATOM 2393 C CA . LEU B 1 148 ? -13.883 -15.875 -4.055 1 95.19 148 LEU B CA 1
ATOM 2394 C C . LEU B 1 148 ? -12.461 -16.422 -4.199 1 95.19 148 LEU B C 1
ATOM 2396 O O . LEU B 1 148 ? -12.242 -17.422 -4.871 1 95.19 148 LEU B O 1
ATOM 2400 N N . SER B 1 149 ? -11.531 -15.719 -3.633 1 94.88 149 SER B N 1
ATOM 2401 C CA . SER B 1 149 ? -10.148 -16.172 -3.699 1 94.88 149 SER B CA 1
ATOM 2402 C C . SER B 1 149 ? -9.977 -17.531 -3.025 1 94.88 149 SER B C 1
ATOM 2404 O O . SER B 1 149 ? -9.211 -18.375 -3.496 1 94.88 149 SER B O 1
ATOM 2406 N N . PHE B 1 150 ? -10.633 -17.734 -1.916 1 93.56 150 PHE B N 1
ATOM 2407 C CA . PHE B 1 150 ? -10.594 -19.016 -1.236 1 93.56 150 PHE B CA 1
ATOM 2408 C C . PHE B 1 150 ? -11.172 -20.109 -2.119 1 93.56 150 PHE B C 1
ATOM 2410 O O . PHE B 1 150 ? -10.648 -21.234 -2.166 1 93.56 150 PHE B O 1
ATOM 2417 N N . LEU B 1 151 ? -12.234 -19.844 -2.818 1 91.12 151 LEU B N 1
ATOM 2418 C CA . LEU B 1 151 ? -12.859 -20.828 -3.705 1 91.12 151 LEU B CA 1
ATOM 2419 C C . LEU B 1 151 ? -11.93 -21.203 -4.852 1 91.12 151 LEU B C 1
ATOM 2421 O O . LEU B 1 151 ? -11.82 -22.375 -5.215 1 91.12 151 LEU B O 1
ATOM 2425 N N . HIS B 1 152 ? -11.281 -20.234 -5.395 1 88.88 152 HIS B N 1
ATOM 2426 C CA . HIS B 1 152 ? -10.328 -20.516 -6.461 1 88.88 152 HIS B CA 1
ATOM 2427 C C . HIS B 1 152 ? -9.164 -21.359 -5.953 1 88.88 152 HIS B C 1
ATOM 2429 O O . HIS B 1 152 ? -8.758 -22.328 -6.605 1 88.88 152 HIS B O 1
ATOM 2435 N N . TYR B 1 153 ? -8.688 -20.953 -4.859 1 88.38 153 TYR B N 1
ATOM 2436 C CA . TYR B 1 153 ? -7.57 -21.672 -4.25 1 88.38 153 TYR B CA 1
ATOM 2437 C C . TYR B 1 153 ? -7.949 -23.109 -3.932 1 88.38 153 TYR B C 1
ATOM 2439 O O . TYR B 1 153 ? -7.184 -24.047 -4.215 1 88.38 153 TYR B O 1
ATOM 2447 N N . ALA B 1 154 ? -9.078 -23.328 -3.354 1 86.94 154 ALA B N 1
ATOM 2448 C CA . ALA B 1 154 ? -9.555 -2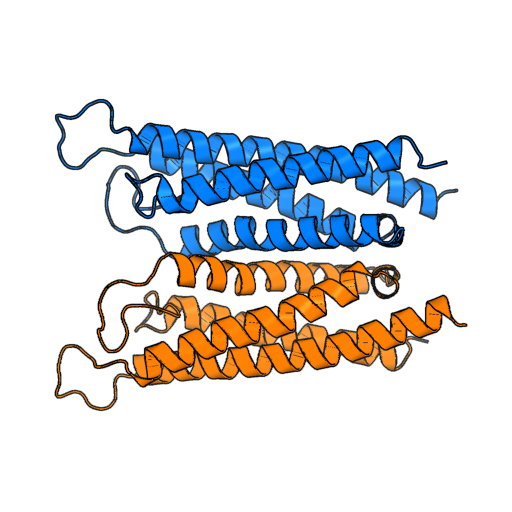4.656 -2.971 1 86.94 154 ALA B CA 1
ATOM 2449 C C . ALA B 1 154 ? -9.789 -25.516 -4.199 1 86.94 154 ALA B C 1
ATOM 2451 O O . ALA B 1 154 ? -9.516 -26.719 -4.176 1 86.94 154 ALA B O 1
ATOM 2452 N N . LYS B 1 155 ? -10.289 -24.984 -5.215 1 83.56 155 LYS B N 1
ATOM 2453 C CA . LYS B 1 155 ? -10.531 -25.734 -6.449 1 83.56 155 LYS B CA 1
ATOM 2454 C C . LYS B 1 155 ? -9.219 -26.219 -7.059 1 83.56 155 LYS B C 1
ATOM 2456 O O . LYS B 1 155 ? -9.156 -27.328 -7.59 1 83.56 155 LYS B O 1
ATOM 2461 N N . ASP B 1 156 ? -8.234 -25.453 -7.004 1 78.69 156 ASP B N 1
ATOM 2462 C CA . ASP B 1 156 ? -6.941 -25.812 -7.562 1 78.69 156 ASP B CA 1
ATOM 2463 C C . ASP B 1 156 ? -6.234 -26.844 -6.68 1 78.69 156 ASP B C 1
ATOM 2465 O O . ASP B 1 156 ? -5.562 -27.75 -7.18 1 78.69 156 ASP B O 1
ATOM 2469 N N . GLU B 1 157 ? -6.379 -26.719 -5.387 1 74.19 157 GLU B N 1
ATOM 2470 C CA . GLU B 1 157 ? -5.688 -27.609 -4.457 1 74.19 157 GLU B CA 1
ATOM 2471 C C . GLU B 1 157 ? -6.402 -28.953 -4.348 1 74.19 157 GLU B C 1
ATOM 2473 O O . GLU B 1 157 ? -5.758 -30 -4.234 1 74.19 157 GLU B O 1
ATOM 2478 N N . PHE B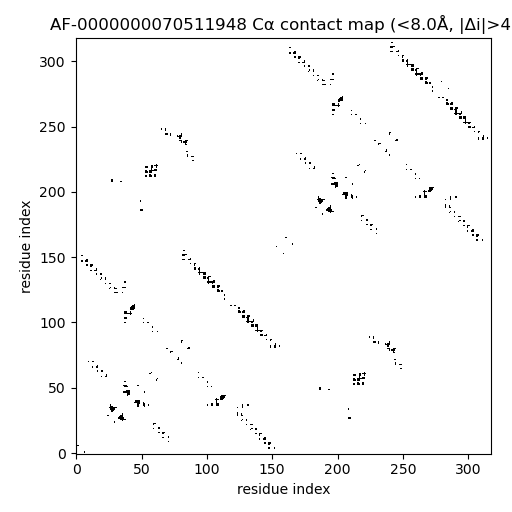 1 158 ? -7.746 -28.953 -4.453 1 76.25 158 PHE B N 1
ATOM 2479 C CA . PHE B 1 158 ? -8.484 -30.172 -4.137 1 76.25 158 PHE B CA 1
ATOM 2480 C C . PHE B 1 158 ? -9.031 -30.812 -5.402 1 76.25 158 PHE B C 1
ATOM 2482 O O . PHE B 1 158 ? -9.586 -31.922 -5.355 1 76.25 158 PHE B O 1
ATOM 2489 N N . ASN B 1 159 ? -8.93 -30.172 -6.672 1 68.25 159 ASN B N 1
ATOM 2490 C CA . ASN B 1 159 ? -9.375 -30.828 -7.898 1 68.25 159 ASN B CA 1
ATOM 2491 C C . ASN B 1 159 ? -8.219 -31.016 -8.891 1 68.25 159 ASN B C 1
ATOM 2493 O O . ASN B 1 159 ? -8.164 -32 -9.602 1 68.25 159 ASN B O 1
#

Secondary structure (DSSP, 8-state):
---HHHHHHHHHHHHHHHHHHHHHHHHHHTBTTB---S--STTS--PPPHHHHHHHHHHHHHHHHHHHHHHHHHHTT--GGGG-HHHHHHHHHHHHHHHHHHHHHHHHHHS---SSTT-S--HHHHHHHHHHHHHHHHHHHHHHHHHHHHHHHHHHHH-/---HHHHHHHHHHHHHHHHHHHHHHHHHHTBTTB---S--STT-S----HHHHHHHHHHHHHHHHHHHHHHHHHHTT--GGGG-HHHHHHHHHHHHHHHHHHHHHHHHHHS---SSTT-S--HHHHHHHHHHHHHHHHHHHHHHHHHHHHHHHHHHHH-

Foldseek 3Di:
DQDPLNVVLLVLLVVLLVLLVVLVCCCAQVQVGHHLHQADDALEPDDGDPVLRVLVCCLSVVVNVVSVVQNVCVVVVHDVCLQDPVQLVSLVCSLVSLLVSLVSLLRRLVNYQDPVNPPPDNSSSVSSNVSSVSSNVSSVSSVVSNVSSVVSNCVVVVD/DQDPLNVVLLVLLVVLLVLLVVLVCCCAQVQVGHHQHQADDALEPDDGDPVLRVLVCCLSVVVNVVSVVCNVCVVVVHDVCLQDVVQLVSLVCSLVSLLVSLVSLLRRLVNYQDPVNVPPDNSSSVSSNVSSVSSNVSSVSSVVSNVSSVVSNCVVVVD

InterPro domains:
  IPR038976 Protein snakeskin [PTHR36692] (1-154)

Nearest PDB structures (foldseek):
  8eat-assembly1_o  TM=2.924E-01  e=5.697E+00  Saccharomyces cerevisiae
  8eat-assembly1_o  TM=3.189E-01  e=6.605E+00  Saccharomyces cerevisiae

Solvent-accessible surface area (backbone atoms only — not comparable to full-atom values): 15797 Å² total; per-residue (Å²): 130,87,47,69,67,54,52,52,50,50,52,53,48,51,50,48,45,54,53,45,49,52,42,50,50,44,39,47,30,35,38,90,66,33,72,47,60,46,38,42,48,70,54,39,78,58,66,65,34,64,67,52,40,38,51,42,26,6,51,54,45,20,52,45,51,53,51,49,42,50,53,52,28,46,74,72,70,47,65,56,53,50,61,18,65,45,53,33,51,52,23,50,52,43,19,53,50,29,34,52,47,10,49,46,12,35,56,27,28,70,42,52,42,62,85,64,71,84,55,81,78,52,69,41,42,56,44,33,36,46,43,10,51,50,24,38,52,46,11,51,49,24,44,53,49,25,55,52,34,46,53,45,30,47,48,66,75,76,104,130,88,46,70,68,55,50,51,50,51,52,52,49,51,49,47,46,53,52,47,49,54,42,50,50,45,39,47,31,35,39,91,66,34,73,47,60,46,37,42,47,71,52,38,81,59,63,65,35,65,67,53,41,39,50,42,26,6,52,52,45,20,51,45,51,52,52,48,44,50,52,53,27,47,74,72,71,46,66,57,52,47,61,19,65,45,52,34,50,51,22,50,51,44,19,54,51,29,33,50,45,9,49,46,11,34,58,24,29,68,44,52,42,61,84,64,73,84,54,82,78,51,68,41,40,56,42,32,36,47,43,11,52,49,25,37,52,47,11,50,49,24,44,54,49,24,54,52,34,47,52,45,30,46,50,68,75,76,104